Protein 9MN2 (pdb70)

Nearest PDB structures (foldseek):
  4ke2-assembly2_B  TM=4.842E-01  e=7.087E+00  Pseudopleuronectes americanus
  4ke2-assembly1_A  TM=3.462E-01  e=9.065E+00  Pseudopleuronectes americanus

Radius of gyration: 39.04 Å; Cα contacts (8 Å, |Δi|>4): 87; chains: 2; bounding box: 63×78×108 Å

Secondary structure (DSSP, 8-state):
-TTHHHHHHHHHHHHHHHHHHHHHHHHHHHHHHHHHHHHHHHHHHHHT--SHHHHHHHHHHHHHHHHHHHHTHHHHHHHHHHHHH--HHHHHHHHHHHHHHHHHHHHHHHHHHHHHHHHHHHHHT--SHHHHHHHHHHHHHHHHHHHHHHHT-/-HHHHHHHHHHHHHHHHHHHHHHHHHHHHHHHHHHHHHHHHHHHHHH--SHHHHHHHHHHHHHHHHHHHHHHHHHHHHHHHHHH--HHHHHHHHHHHHHHHHHHHHHHHHHHHHHHHHHHHHHT--SHHHHHHHHHHHHHHHHHHHHHHHH-

Organism: Streptococcus agalactiae (NCBI:txid1311)

Sequence (305 aa):
GSKAGLDQEIQEHVKKETSSEENTQKVDEHYANSLQNLAQKSLEELDKATTNEQATQVKNQFLENAQKLKEIQPLIKETNVKLYKASESLEQVEKELKHNSEANLEDLVAKSKEIVREYEGKLNQSKNLPELKQLEEEAHSKLKQVVEDFRKKSKAGLDQEIQEHVKKETSSEENTQKVDEHYANSLQNLAQKSLEELDKATTNEQATQVKNQFLENAQKLKEIQPLIKETNVKLYKASESLEQVEKELKHNSEANLEDLVAKSKEIVREYEGKLNQSKNLPELKQLEEEAHSKLKQVVEDFRKK

Solvent-accessible surface area: 25108 Å² total

Structure (mmCIF, N/CA/C/O backbone):
data_9MN2
#
_entry.id   9MN2
#
_cell.length_a   61.734
_cell.length_b   79.033
_cell.length_c   81.185
_cell.angle_alpha   90.00
_cell.angle_beta   90.00
_cell.angle_gamma   90.00
#
_symmetry.space_group_name_H-M   'P 21 21 2'
#
loop_
_entity.id
_entity.type
_entity.pdbx_description
1 polymer 'IgA FC receptor'
2 water water
#
loop_
_atom_site.group_PDB
_atom_site.id
_atom_site.type_symbol
_atom_site.label_atom_id
_atom_site.label_alt_id
_atom_site.label_comp_id
_atom_site.label_asym_id
_atom_site.label_entity_id
_atom_site.label_seq_id
_atom_site.pdbx_PDB_ins_code
_atom_site.Cartn_x
_atom_site.Cartn_y
_atom_site.Cartn_z
_atom_site.occupancy
_atom_site.B_iso_or_equiv
_atom_site.auth_seq_id
_atom_site.auth_comp_id
_atom_site.auth_asym_id
_atom_site.auth_atom_id
_atom_site.pdbx_PDB_model_num
ATOM 1 N N . GLY A 1 1 ? -12.899 19.116 29.985 1.00 86.18 256 GLY A N 1
ATOM 2 C CA . GLY A 1 1 ? -11.560 19.158 30.568 1.00 97.39 256 GLY A CA 1
ATOM 3 C C . GLY A 1 1 ? -10.644 18.071 30.034 1.00 98.43 256 GLY A C 1
ATOM 4 O O . GLY A 1 1 ? -9.479 18.324 29.746 1.00 100.11 256 GLY A O 1
ATOM 5 N N . SER A 1 2 ? -11.188 16.857 29.910 1.00 100.94 257 SER A N 1
ATOM 6 C CA . SER A 1 2 ? -10.391 15.745 29.405 1.00 107.58 257 SER A CA 1
ATOM 7 C C . SER A 1 2 ? -10.032 15.928 27.935 1.00 93.71 257 SER A C 1
ATOM 8 O O . SER A 1 2 ? -8.980 15.452 27.487 1.00 94.30 257 SER A O 1
ATOM 11 N N . LYS A 1 3 ? -10.878 16.617 27.173 1.00 85.97 258 LYS A N 1
ATOM 12 C CA . LYS A 1 3 ? -10.662 16.818 25.748 1.00 75.36 258 LYS A CA 1
ATOM 13 C C . LYS A 1 3 ? -10.091 18.190 25.422 1.00 79.89 258 LYS A C 1
ATOM 14 O O . LYS A 1 3 ? -9.879 18.494 24.243 1.00 49.10 258 LYS A O 1
ATOM 20 N N . ALA A 1 4 ? -9.830 19.021 26.436 1.00 56.75 259 ALA A N 1
ATOM 21 C CA . ALA A 1 4 ? -9.295 20.354 26.184 1.00 63.13 259 ALA A CA 1
ATOM 22 C C . ALA A 1 4 ? -7.906 20.284 25.563 1.00 60.32 259 ALA A C 1
ATOM 23 O O . ALA A 1 4 ? -7.603 21.024 24.620 1.00 56.20 259 ALA A O 1
ATOM 25 N N . GLY A 1 5 ? -7.051 19.394 26.073 1.00 50.31 260 GLY A N 1
ATOM 26 C CA . GLY A 1 5 ? -5.702 19.289 25.540 1.00 49.12 260 GLY A CA 1
ATOM 27 C C . GLY A 1 5 ? -5.674 18.844 24.091 1.00 50.94 260 GLY A C 1
ATOM 28 O O . GLY A 1 5 ? -4.880 19.348 23.293 1.00 48.78 260 GLY A O 1
ATOM 29 N N . LEU A 1 6 ? -6.549 17.906 23.725 1.00 50.71 261 LEU A N 1
ATOM 30 C CA . LEU A 1 6 ? -6.587 17.427 22.345 1.00 56.42 261 LEU A CA 1
ATOM 31 C C . LEU A 1 6 ? -7.104 18.505 21.400 1.00 46.74 261 LEU A C 1
ATOM 32 O O . LEU A 1 6 ? -6.573 18.683 20.293 1.00 42.07 261 LEU A O 1
ATOM 37 N N . ASP A 1 7 ? -8.151 19.220 21.816 1.00 43.99 262 ASP A N 1
ATOM 38 C CA . ASP A 1 7 ? -8.639 20.366 21.057 1.00 47.82 262 ASP A CA 1
ATOM 39 C C . ASP A 1 7 ? -7.523 21.379 20.841 1.00 50.57 262 ASP A C 1
ATOM 40 O O . ASP A 1 7 ? -7.321 21.878 19.725 1.00 48.14 262 ASP A O 1
ATOM 45 N N . GLN A 1 8 ? -6.776 21.681 21.908 1.00 43.24 263 GLN A N 1
ATOM 46 C CA . GLN A 1 8 ? -5.679 22.637 21.807 1.00 52.15 263 GLN A CA 1
ATOM 47 C C . GLN A 1 8 ? -4.595 22.138 20.862 1.00 42.33 263 GLN A C 1
ATOM 48 O O . GLN A 1 8 ? -4.022 22.922 20.105 1.00 58.59 263 GLN A O 1
ATOM 54 N N . GLU A 1 9 ? -4.307 20.837 20.883 1.00 44.68 264 GLU A N 1
ATOM 55 C CA . GLU A 1 9 ? -3.267 20.295 20.010 1.00 51.92 264 GLU A CA 1
ATOM 56 C C . GLU A 1 9 ? -3.672 20.385 18.541 1.00 40.53 264 GLU A C 1
ATOM 57 O O . GLU A 1 9 ? -2.855 20.750 17.684 1.00 54.90 264 GLU A O 1
ATOM 63 N N . ILE A 1 10 ? -4.932 20.065 18.232 1.00 38.93 265 ILE A N 1
ATOM 64 C CA . ILE A 1 10 ? -5.411 20.173 16.852 1.00 46.64 265 ILE A CA 1
ATOM 65 C C . ILE A 1 10 ? -5.363 21.627 16.386 1.00 47.16 265 ILE A C 1
ATOM 66 O O . ILE A 1 10 ? -4.839 21.948 15.300 1.00 50.90 265 ILE A O 1
ATOM 71 N N . GLN A 1 11 ? -5.912 22.532 17.207 1.00 39.00 266 GLN A N 1
ATOM 72 C CA . GLN A 1 11 ? -5.876 23.949 16.868 1.00 59.95 266 GLN A CA 1
ATOM 73 C C . GLN A 1 11 ? -4.447 24.450 16.725 1.00 52.27 266 GLN A C 1
ATOM 74 O O . GLN A 1 11 ? -4.178 25.321 15.895 1.00 51.21 266 GLN A O 1
ATOM 80 N N . GLU A 1 12 ? -3.515 23.894 17.502 1.00 48.17 267 GLU A N 1
ATOM 81 C CA . GLU A 1 12 ? -2.131 24.345 17.447 1.00 55.30 267 GLU A CA 1
ATOM 82 C C . GLU A 1 12 ? -1.448 23.874 16.173 1.00 47.29 267 GLU A C 1
ATOM 83 O O . GLU A 1 12 ? -0.623 24.595 15.608 1.00 57.38 267 GLU A O 1
ATOM 89 N N . HIS A 1 13 ? -1.770 22.666 15.709 1.00 54.40 268 HIS A N 1
ATOM 90 C CA . HIS A 1 13 ? -1.259 22.224 14.412 1.00 50.59 268 HIS A CA 1
ATOM 91 C C . HIS A 1 13 ? -1.728 23.164 13.303 1.00 50.23 268 HIS A C 1
ATOM 92 O O . HIS A 1 13 ? -0.934 23.609 12.452 1.00 44.75 268 HIS A O 1
ATOM 99 N N . VAL A 1 14 ? -3.022 23.503 13.319 1.00 46.86 269 VAL A N 1
ATOM 100 C CA . VAL A 1 14 ? -3.548 24.414 12.301 1.00 49.22 269 VAL A CA 1
ATOM 101 C C . VAL A 1 14 ? -2.896 25.791 12.414 1.00 58.99 269 VAL A C 1
ATOM 102 O O . VAL A 1 14 ? -2.547 26.417 11.402 1.00 48.98 269 VAL A O 1
ATOM 106 N N . LYS A 1 15 ? -2.720 26.284 13.644 1.00 49.52 270 LYS A N 1
ATOM 107 C CA . LYS A 1 15 ? -2.087 27.583 13.850 1.00 50.10 270 LYS A CA 1
ATOM 108 C C . LYS A 1 15 ? -0.641 27.576 13.375 1.00 49.02 270 LYS A C 1
ATOM 109 O O . LYS A 1 15 ? -0.159 28.569 12.822 1.00 53.30 270 LYS A O 1
ATOM 115 N N . LYS A 1 16 ? 0.068 26.468 13.593 1.00 45.06 271 LYS A N 1
ATOM 116 C CA . LYS A 1 16 ? 1.440 26.352 13.115 1.00 54.31 271 LYS A CA 1
ATOM 117 C C . LYS A 1 16 ? 1.496 26.488 11.600 1.00 58.76 271 LYS A C 1
ATOM 118 O O . LYS A 1 16 ? 2.323 27.235 11.062 1.00 58.50 271 LYS A O 1
ATOM 124 N N . GLU A 1 17 ? 0.599 25.795 10.891 1.00 51.48 272 GLU A N 1
ATOM 125 C CA . GLU A 1 17 ? 0.600 25.919 9.431 1.00 43.60 272 GLU A CA 1
ATOM 126 C C . GLU A 1 17 ? 0.253 27.339 8.987 1.00 51.78 272 GLU A C 1
ATOM 127 O O . GLU A 1 17 ? 0.894 27.894 8.083 1.00 58.24 272 GLU A O 1
ATOM 133 N N . THR A 1 18 ? -0.766 27.944 9.605 1.00 45.69 273 THR A N 1
ATOM 134 C CA . THR A 1 18 ? -1.173 29.284 9.183 1.00 55.30 273 THR A CA 1
ATOM 135 C C . THR A 1 18 ? -0.073 30.308 9.448 1.00 61.79 273 THR A C 1
ATOM 136 O O . THR A 1 18 ? 0.174 31.191 8.616 1.00 49.41 273 THR A O 1
ATOM 140 N N . SER A 1 19 ? 0.611 30.197 10.589 1.00 47.24 274 SER A N 1
ATOM 141 C CA . SER A 1 19 ? 1.720 31.097 10.882 1.00 54.61 274 SER A CA 1
ATOM 142 C C . SER A 1 19 ? 2.871 30.883 9.908 1.00 51.46 274 SER A C 1
ATOM 143 O O . SER A 1 19 ? 3.512 31.848 9.469 1.00 50.55 274 SER A O 1
ATOM 146 N N . SER A 1 20 ? 3.144 29.623 9.552 1.00 44.36 275 SER A N 1
ATOM 147 C CA . SER A 1 20 ? 4.179 29.342 8.563 1.00 57.27 275 SER A CA 1
ATOM 148 C C . SER A 1 20 ? 3.863 30.018 7.235 1.00 54.75 275 SER A C 1
ATOM 149 O O . SER A 1 20 ? 4.727 30.666 6.633 1.00 53.31 275 SER A O 1
ATOM 152 N N . GLU A 1 21 ? 2.617 29.898 6.769 1.00 48.75 276 GLU A N 1
ATOM 153 C CA . GLU A 1 21 ? 2.282 30.475 5.469 1.00 65.78 276 GLU A CA 1
ATOM 154 C C . GLU A 1 21 ? 2.238 32.000 5.520 1.00 57.12 276 GLU A C 1
ATOM 155 O O . GLU A 1 21 ? 2.577 32.660 4.530 1.00 52.20 276 GLU A O 1
ATOM 161 N N . GLU A 1 22 ? 1.869 32.582 6.665 1.00 50.04 277 GLU A N 1
ATOM 162 C CA . GLU A 1 22 ? 1.889 34.039 6.774 1.00 60.24 277 GLU A CA 1
ATOM 163 C C . GLU A 1 22 ? 3.319 34.572 6.772 1.00 61.12 277 GLU A C 1
ATOM 164 O O . GLU A 1 22 ? 3.610 35.591 6.125 1.00 59.02 277 GLU A O 1
ATOM 170 N N . ASN A 1 23 ? 4.227 33.899 7.484 1.00 42.16 278 ASN A N 1
ATOM 171 C CA . ASN A 1 23 ? 5.633 34.290 7.431 1.00 58.44 278 ASN A CA 1
ATOM 172 C C . ASN A 1 23 ? 6.197 34.107 6.028 1.00 46.40 278 ASN A C 1
ATOM 173 O O . ASN A 1 23 ? 7.027 34.905 5.572 1.00 46.58 278 ASN A O 1
ATOM 178 N N . THR A 1 24 ? 5.751 33.063 5.324 1.00 51.24 279 THR A N 1
ATOM 179 C CA . THR A 1 24 ? 6.158 32.875 3.936 1.00 46.03 279 THR A CA 1
ATOM 180 C C . THR A 1 24 ? 5.697 34.038 3.066 1.00 56.61 279 THR A C 1
ATOM 181 O O . THR A 1 24 ? 6.455 34.527 2.222 1.00 51.65 279 THR A O 1
ATOM 185 N N . GLN A 1 25 ? 4.457 34.496 3.260 1.00 50.87 280 GLN A N 1
ATOM 186 C CA . GLN A 1 25 ? 3.969 35.647 2.503 1.00 52.49 280 GLN A CA 1
ATOM 187 C C . GLN A 1 25 ? 4.792 36.897 2.797 1.00 63.05 280 GLN A C 1
ATOM 188 O O . GLN A 1 25 ? 5.132 37.656 1.880 1.00 49.61 280 GLN A O 1
ATOM 194 N N . LYS A 1 26 ? 5.111 37.134 4.073 1.00 45.86 281 LYS A N 1
ATOM 195 C CA . LYS A 1 26 ? 5.917 38.302 4.429 1.00 55.41 281 LYS A CA 1
ATOM 196 C C . LYS A 1 26 ? 7.292 38.246 3.770 1.00 40.08 281 LYS A C 1
ATOM 197 O O . LYS A 1 26 ? 7.770 39.241 3.201 1.00 43.99 281 LYS A O 1
ATOM 203 N N . VAL A 1 27 ? 7.942 37.082 3.837 1.00 42.02 282 VAL A N 1
ATOM 204 C CA . VAL A 1 27 ? 9.256 36.921 3.221 1.00 42.57 28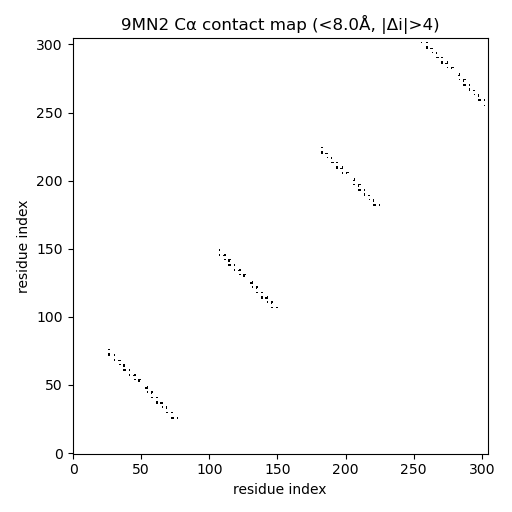2 VAL A CA 1
ATOM 205 C C . VAL A 1 27 ? 9.166 37.110 1.713 1.00 60.04 282 VAL A C 1
ATOM 206 O O . VAL A 1 27 ? 10.034 37.744 1.102 1.00 50.90 282 VAL A O 1
ATOM 210 N N . ASP A 1 28 ? 8.108 36.580 1.091 1.00 46.96 283 ASP A N 1
ATOM 211 C CA . ASP A 1 28 ? 7.946 36.715 -0.353 1.00 46.82 283 ASP A CA 1
ATOM 212 C C . ASP A 1 28 ? 7.764 38.171 -0.755 1.00 46.91 283 ASP A C 1
ATOM 213 O O . ASP A 1 28 ? 8.306 38.611 -1.774 1.00 52.66 283 ASP A O 1
ATOM 218 N N . GLU A 1 29 ? 7.005 38.936 0.032 1.00 36.65 284 GLU A N 1
ATOM 219 C CA . GLU A 1 29 ? 6.784 40.339 -0.306 1.00 48.09 284 GLU A CA 1
ATOM 220 C C . GLU A 1 29 ? 8.064 41.153 -0.152 1.00 45.99 284 GLU A C 1
ATOM 221 O O . GLU A 1 29 ? 8.392 41.979 -1.018 1.00 42.55 284 GLU A O 1
ATOM 227 N N . HIS A 1 30 ? 8.804 40.931 0.938 1.00 40.76 285 HIS A N 1
ATOM 228 C CA . HIS A 1 30 ? 10.081 41.620 1.098 1.00 35.83 285 HIS A CA 1
ATOM 229 C C . HIS A 1 30 ? 11.048 41.247 -0.019 1.00 40.69 285 HIS A C 1
ATOM 230 O O . HIS A 1 30 ? 11.759 42.110 -0.555 1.00 38.51 285 HIS A O 1
ATOM 237 N N . TYR A 1 31 ? 11.072 39.965 -0.397 1.00 37.05 286 TYR A N 1
ATOM 238 C CA . TYR A 1 31 ? 11.945 39.513 -1.472 1.00 46.32 286 TYR A CA 1
ATOM 239 C C . TYR A 1 31 ? 11.560 40.146 -2.801 1.00 40.23 286 TYR A C 1
ATOM 240 O O . TYR A 1 31 ? 12.432 40.550 -3.575 1.00 39.42 286 TYR A O 1
ATOM 249 N N . ALA A 1 32 ? 10.260 40.247 -3.083 1.00 44.65 287 ALA A N 1
ATOM 250 C CA . ALA A 1 32 ? 9.820 40.845 -4.339 1.00 44.11 287 ALA A CA 1
ATOM 251 C C . ALA A 1 32 ? 10.171 42.326 -4.394 1.00 44.26 287 ALA A C 1
ATOM 252 O O . ALA A 1 32 ? 10.584 42.833 -5.444 1.00 37.04 287 ALA A O 1
ATOM 254 N N . ASN A 1 33 ? 10.030 43.033 -3.269 1.00 42.12 288 ASN A N 1
ATOM 255 C CA . ASN A 1 33 ? 10.408 44.444 -3.239 1.00 46.93 288 ASN A CA 1
ATOM 256 C C . ASN A 1 33 ? 11.908 44.617 -3.462 1.00 39.92 288 ASN A C 1
ATOM 257 O O . ASN A 1 33 ? 12.340 45.474 -4.248 1.00 40.39 288 ASN A O 1
ATOM 262 N N . SER A 1 34 ? 12.721 43.805 -2.780 1.00 34.52 289 SER A N 1
ATOM 263 C CA . SER A 1 34 ? 14.167 43.894 -2.964 1.00 38.64 289 SER A CA 1
ATOM 264 C C . SER A 1 34 ? 14.567 43.535 -4.390 1.00 34.78 289 SER A C 1
ATOM 265 O O . SER A 1 34 ? 15.487 44.137 -4.954 1.00 32.31 289 SER A O 1
ATOM 268 N N . LEU A 1 35 ? 13.884 42.559 -4.991 1.00 35.12 290 LEU A N 1
ATOM 269 C CA . LEU A 1 35 ? 14.204 42.168 -6.358 1.00 46.60 290 LEU A CA 1
ATOM 270 C C . LEU A 1 35 ? 13.823 43.264 -7.341 1.00 40.25 290 LEU A C 1
ATOM 271 O O . LEU A 1 35 ? 14.545 43.509 -8.312 1.00 34.79 290 LEU A O 1
ATOM 276 N N . GLN A 1 36 ? 12.702 43.945 -7.098 1.00 35.56 291 GLN A N 1
ATOM 277 C CA . GLN A 1 36 ? 12.328 45.073 -7.944 1.00 45.67 291 GLN A CA 1
ATOM 278 C C . GLN A 1 36 ? 13.353 46.194 -7.841 1.00 35.12 291 GLN A C 1
ATOM 279 O O . GLN A 1 36 ? 13.721 46.804 -8.851 1.00 37.40 291 GLN A O 1
ATOM 285 N N . ASN A 1 37 ? 13.837 46.472 -6.625 1.00 41.37 292 ASN A N 1
ATOM 286 C CA . ASN A 1 37 ? 14.851 47.515 -6.465 1.00 39.60 292 ASN A CA 1
ATOM 287 C C . ASN A 1 37 ? 16.155 47.133 -7.160 1.00 41.29 292 ASN A C 1
ATOM 288 O O . ASN A 1 37 ? 16.770 47.963 -7.848 1.00 41.33 292 ASN A O 1
ATOM 293 N N . LEU A 1 38 ? 16.592 45.883 -6.983 1.00 33.38 293 LEU A N 1
ATOM 294 C CA . LEU A 1 38 ? 17.785 45.394 -7.666 1.00 45.71 293 LEU A CA 1
ATOM 295 C C . LEU A 1 38 ? 17.638 45.512 -9.177 1.00 53.84 293 LEU A C 1
ATOM 296 O O . LEU A 1 38 ? 18.567 45.946 -9.871 1.00 36.57 293 LEU A O 1
ATOM 301 N N . ALA A 1 39 ? 16.468 45.142 -9.702 1.00 32.60 294 ALA A N 1
ATOM 302 C CA . ALA A 1 39 ? 16.247 45.206 -11.140 1.00 37.71 294 ALA A CA 1
ATOM 303 C C . ALA A 1 39 ? 16.252 46.642 -11.640 1.00 43.70 294 ALA A C 1
ATOM 304 O O . ALA A 1 39 ? 16.794 46.922 -12.709 1.00 39.38 294 ALA A O 1
ATOM 306 N N . GLN A 1 40 ? 15.662 47.569 -10.884 1.00 35.83 295 GLN A N 1
ATOM 307 C CA . GLN A 1 40 ? 15.659 48.962 -11.320 1.00 37.13 295 GLN A CA 1
ATOM 308 C C . GLN A 1 40 ? 17.071 49.537 -11.330 1.00 38.17 295 GLN A C 1
ATOM 309 O O . GLN A 1 40 ? 17.447 50.259 -12.262 1.00 46.34 295 GLN A O 1
ATOM 315 N N . LYS A 1 41 ? 17.876 49.212 -10.316 1.00 43.39 296 LYS A N 1
ATOM 316 C CA . LYS A 1 41 ? 19.257 49.692 -10.304 1.00 39.77 296 LYS A CA 1
ATOM 317 C C . LYS A 1 41 ? 20.064 49.085 -11.447 1.00 37.69 296 LYS A C 1
ATOM 318 O O . LYS A 1 41 ? 20.864 49.780 -12.089 1.00 43.31 296 LYS A O 1
ATOM 324 N N . SER A 1 42 ? 19.854 47.797 -11.733 1.00 39.62 297 SER A N 1
ATOM 325 C CA . SER A 1 42 ? 20.554 47.170 -12.851 1.00 50.08 297 SER A CA 1
ATOM 326 C C . SER A 1 42 ? 20.097 47.748 -14.185 1.00 50.45 297 SER A C 1
ATOM 327 O O . SER A 1 42 ? 20.902 47.893 -15.108 1.00 41.09 297 SER A O 1
ATOM 330 N N . LEU A 1 43 ? 18.815 48.096 -14.303 1.00 36.53 298 LEU A N 1
ATOM 331 C CA . LEU A 1 43 ? 18.323 48.702 -15.536 1.00 51.75 298 LEU A CA 1
ATOM 332 C C . LEU A 1 43 ? 18.898 50.099 -15.724 1.00 45.83 298 LEU A C 1
ATOM 333 O O . LEU A 1 43 ? 19.178 50.513 -16.855 1.00 46.04 298 LEU A O 1
ATOM 338 N N . GLU A 1 44 ? 19.087 50.840 -14.629 1.00 36.98 299 GLU A N 1
ATOM 339 C CA . GLU A 1 44 ? 19.743 52.139 -14.736 1.00 46.33 299 GLU A CA 1
ATOM 340 C C . GLU A 1 44 ? 21.197 51.980 -15.165 1.00 56.43 299 GLU A C 1
ATOM 341 O O . GLU A 1 44 ? 21.686 52.721 -16.026 1.00 56.00 299 GLU A O 1
ATOM 347 N N . GLU A 1 45 ? 21.907 51.018 -14.565 1.00 42.16 300 GLU A N 1
ATOM 348 C CA . GLU A 1 45 ? 23.279 50.742 -14.988 1.00 43.90 300 GLU A CA 1
ATOM 349 C C . GLU A 1 45 ? 23.332 50.343 -16.459 1.00 46.43 300 GLU A C 1
ATOM 350 O O . GLU A 1 45 ? 24.253 50.732 -17.187 1.00 58.50 300 GLU A O 1
ATOM 356 N N . LEU A 1 46 ? 22.344 49.569 -16.910 1.00 54.37 301 LEU A N 1
ATOM 357 C CA . LEU A 1 46 ? 22.299 49.116 -18.295 1.00 54.20 301 LEU A CA 1
ATOM 358 C C . LEU A 1 46 ? 22.056 50.276 -19.250 1.00 54.91 301 LEU A C 1
ATOM 359 O O . LEU A 1 46 ? 22.663 50.343 -20.326 1.00 50.03 301 LEU A O 1
ATOM 364 N N . ASP A 1 47 ? 21.160 51.191 -18.874 1.00 55.06 302 ASP A N 1
ATOM 365 C CA . ASP A 1 47 ? 20.879 52.354 -19.707 1.00 59.58 302 ASP A CA 1
ATOM 366 C C . ASP A 1 47 ? 22.112 53.232 -19.878 1.00 70.73 302 ASP A C 1
ATOM 367 O O . ASP A 1 47 ? 22.234 53.944 -20.882 1.00 63.88 302 ASP A O 1
ATOM 372 N N . LYS A 1 48 ? 23.042 53.184 -18.925 1.00 55.30 303 LYS A N 1
ATOM 373 C CA . LYS A 1 48 ? 24.245 54.003 -18.961 1.00 57.92 303 LYS A CA 1
ATOM 374 C C . LYS A 1 48 ? 25.462 53.264 -19.505 1.00 59.67 303 LYS A C 1
ATOM 375 O O . LYS A 1 48 ? 26.553 53.842 -19.538 1.00 60.43 303 LYS A O 1
ATOM 381 N N . ALA A 1 49 ? 25.309 52.012 -19.927 1.00 60.05 304 ALA A N 1
ATOM 382 C CA . ALA A 1 49 ? 26.431 51.276 -20.492 1.00 65.06 304 ALA A CA 1
ATOM 383 C C . ALA A 1 49 ? 26.782 51.820 -21.872 1.00 70.31 304 ALA A C 1
ATOM 384 O O . ALA A 1 49 ? 25.905 52.222 -22.642 1.00 57.77 304 ALA A O 1
ATOM 386 N N . THR A 1 50 ? 28.078 51.835 -22.182 1.00 82.45 305 THR A N 1
ATOM 387 C CA . THR A 1 50 ? 28.567 52.342 -23.457 1.00 78.24 305 THR A CA 1
ATOM 388 C C . THR A 1 50 ? 29.010 51.236 -24.405 1.00 61.38 305 THR A C 1
ATOM 389 O O . THR A 1 50 ? 29.373 51.528 -25.549 1.00 71.69 305 THR A O 1
ATOM 393 N N . THR A 1 51 ? 28.986 49.982 -23.964 1.00 78.37 306 THR A N 1
ATOM 394 C CA . THR A 1 51 ? 29.468 48.864 -24.760 1.00 63.24 306 THR A CA 1
ATOM 395 C C . THR A 1 51 ? 28.506 47.695 -24.609 1.00 71.20 306 THR A C 1
ATOM 396 O O . THR A 1 51 ? 27.904 47.503 -23.550 1.00 71.72 306 THR A O 1
ATOM 400 N N . ASN A 1 52 ? 28.353 46.926 -25.691 1.00 72.10 307 ASN A N 1
ATOM 401 C CA . ASN A 1 52 ? 27.536 45.718 -25.627 1.00 72.48 307 ASN A CA 1
ATOM 402 C C . ASN A 1 52 ? 28.071 44.752 -24.578 1.00 70.76 307 ASN A C 1
ATOM 403 O O . ASN A 1 52 ? 27.295 44.079 -23.889 1.00 61.71 307 ASN A O 1
ATOM 408 N N . GLU A 1 53 ? 29.396 44.676 -24.436 1.00 54.59 308 GLU A N 1
ATOM 409 C CA . GLU A 1 53 ? 29.982 43.814 -23.416 1.00 70.49 308 GLU A CA 1
ATOM 410 C C . GLU A 1 53 ? 29.683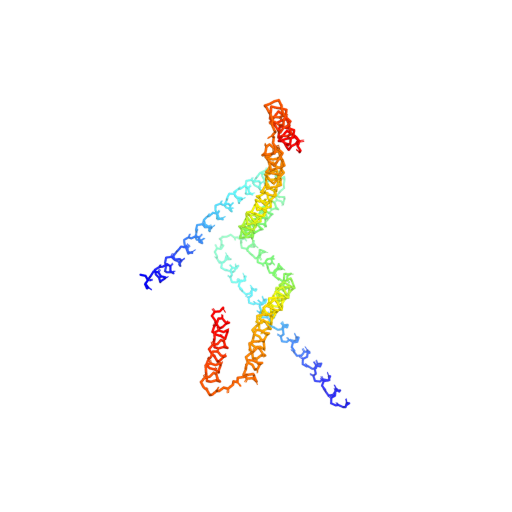 44.339 -22.018 1.00 61.15 308 GLU A C 1
ATOM 411 O O . GLU A 1 53 ? 29.331 43.565 -21.121 1.00 64.72 308 GLU A O 1
ATOM 417 N N . GLN A 1 54 ? 29.811 45.652 -21.815 1.00 60.39 309 GLN A N 1
ATOM 418 C CA . GLN A 1 54 ? 29.453 46.252 -20.533 1.00 60.41 309 GLN A CA 1
ATOM 419 C C . GLN A 1 54 ? 27.982 46.014 -20.208 1.00 65.00 309 GLN A C 1
ATOM 420 O O . GLN A 1 54 ? 27.625 45.737 -19.056 1.00 56.42 309 GLN A O 1
ATOM 426 N N . ALA A 1 55 ? 27.118 46.078 -21.221 1.00 51.24 310 ALA A N 1
ATOM 427 C CA . ALA A 1 55 ? 25.689 45.881 -21.005 1.00 63.07 310 ALA A CA 1
ATOM 428 C C . ALA A 1 55 ? 25.378 44.432 -20.636 1.00 51.91 310 ALA A C 1
ATOM 429 O O . ALA A 1 55 ? 24.628 44.158 -19.685 1.00 50.28 310 ALA A O 1
ATOM 431 N N . THR A 1 56 ? 25.939 43.488 -21.393 1.00 42.20 311 THR A N 1
ATOM 432 C CA . THR A 1 56 ? 25.787 42.076 -21.064 1.00 50.30 311 THR A CA 1
ATOM 433 C C . THR A 1 56 ? 26.332 41.767 -19.676 1.00 49.42 311 THR A C 1
ATOM 434 O O . THR A 1 56 ? 25.770 40.931 -18.958 1.00 43.54 311 THR A O 1
ATOM 438 N N . GLN A 1 57 ? 27.409 42.445 -19.270 1.00 54.42 312 GLN A N 1
ATOM 439 C CA . GLN A 1 57 ? 27.948 42.227 -17.932 1.00 58.32 312 GLN A CA 1
ATOM 440 C C . GLN A 1 57 ? 27.009 42.769 -16.864 1.00 62.05 312 GLN A C 1
ATOM 441 O O . GLN A 1 57 ? 26.856 42.159 -15.801 1.00 47.32 312 GLN A O 1
ATOM 447 N N . VAL A 1 58 ? 26.378 43.916 -17.124 1.00 44.68 313 VAL A N 1
ATOM 448 C CA . VAL A 1 58 ? 25.358 44.421 -16.208 1.00 55.91 313 VAL A CA 1
ATOM 449 C C . VAL A 1 58 ? 24.248 43.391 -16.034 1.00 45.59 313 VAL A C 1
ATOM 450 O O . VAL A 1 58 ? 23.793 43.125 -14.913 1.00 40.96 313 VAL A O 1
ATOM 454 N N . LYS A 1 59 ? 23.817 42.773 -17.135 1.00 39.57 314 LYS A N 1
ATOM 455 C CA . LYS A 1 59 ? 22.752 41.773 -17.050 1.00 39.14 314 LYS A CA 1
ATOM 456 C C . LYS A 1 59 ? 23.195 40.549 -16.245 1.00 41.60 314 LYS A C 1
ATOM 457 O O . LYS A 1 59 ? 22.468 40.066 -15.362 1.00 46.16 314 LYS A O 1
ATOM 463 N N . ASN A 1 60 ? 24.386 40.024 -16.552 1.00 43.22 315 ASN A N 1
ATOM 464 C CA . ASN A 1 60 ? 24.889 38.849 -15.841 1.00 41.12 315 ASN A CA 1
ATOM 465 C C . ASN A 1 60 ? 25.047 39.132 -14.351 1.00 40.53 315 ASN A C 1
ATOM 466 O O . ASN A 1 60 ? 24.725 38.283 -13.507 1.00 44.02 315 ASN A O 1
ATOM 471 N N . GLN A 1 61 ? 25.540 40.324 -14.010 1.00 41.92 316 GLN A N 1
ATOM 472 C CA . GLN A 1 61 ? 25.703 40.682 -12.609 1.00 44.04 316 GLN A CA 1
ATOM 473 C C . GLN A 1 61 ? 24.354 40.837 -11.923 1.00 49.07 316 GLN A C 1
ATOM 474 O O . GLN A 1 61 ? 24.219 40.514 -10.737 1.00 43.41 316 GLN A O 1
ATOM 480 N N . PHE A 1 62 ? 23.338 41.314 -12.650 1.00 40.97 317 PHE A N 1
ATOM 481 C CA . PHE A 1 62 ? 21.996 41.337 -12.080 1.00 39.68 317 PHE A CA 1
ATOM 482 C C . PHE A 1 62 ? 21.524 39.933 -11.744 1.00 43.86 317 PHE A C 1
ATOM 483 O O . PHE A 1 62 ? 20.930 39.706 -10.687 1.00 39.60 317 PHE A O 1
ATOM 491 N N . LEU A 1 63 ? 21.737 38.984 -12.657 1.00 34.66 318 LEU A N 1
ATOM 492 C CA . LEU A 1 63 ? 21.282 37.618 -12.398 1.00 37.24 318 LEU A CA 1
ATOM 493 C C . LEU A 1 63 ? 22.011 37.014 -11.198 1.00 42.02 318 LEU A C 1
ATOM 494 O O . LEU A 1 63 ? 21.392 36.359 -10.342 1.00 36.89 318 LEU A O 1
ATOM 499 N N . GLU A 1 64 ? 23.323 37.246 -11.109 1.00 34.57 319 GLU A N 1
ATOM 500 C CA . GLU A 1 64 ? 24.089 36.762 -9.961 1.00 40.31 319 GLU A CA 1
ATOM 501 C C . GLU A 1 64 ? 23.574 37.370 -8.658 1.00 35.51 319 GLU A C 1
ATOM 502 O O . GLU A 1 64 ? 23.365 36.661 -7.663 1.00 43.01 319 GLU A O 1
ATOM 508 N N . ASN A 1 65 ? 23.366 38.691 -8.647 1.00 39.38 320 ASN A N 1
ATOM 509 C CA . ASN A 1 65 ? 22.885 39.356 -7.441 1.00 36.80 320 ASN A CA 1
ATOM 510 C C . ASN A 1 65 ? 21.467 38.932 -7.088 1.00 39.00 320 ASN A C 1
ATOM 511 O O . ASN A 1 65 ? 21.115 38.889 -5.908 1.00 39.88 320 ASN A O 1
ATOM 516 N N . ALA A 1 66 ? 20.645 38.605 -8.085 1.00 34.56 321 ALA A N 1
ATOM 517 C CA . ALA A 1 66 ? 19.300 38.119 -7.802 1.00 51.72 321 ALA A CA 1
ATOM 518 C C . ALA A 1 66 ? 19.347 36.756 -7.128 1.00 43.04 321 ALA A C 1
ATOM 519 O O . ALA A 1 66 ? 18.582 36.493 -6.191 1.00 37.30 321 ALA A O 1
ATOM 521 N N . GLN A 1 67 ? 20.241 35.875 -7.587 1.00 36.78 322 GLN A N 1
ATOM 522 C CA . GLN A 1 67 ? 20.420 34.598 -6.899 1.00 33.35 322 GLN A CA 1
ATOM 523 C C . GLN A 1 67 ? 20.895 34.813 -5.463 1.00 39.34 322 GLN A C 1
ATOM 524 O O . GLN A 1 67 ? 20.374 34.194 -4.521 1.00 37.57 322 GLN A O 1
ATOM 530 N N . LYS A 1 68 ? 21.886 35.694 -5.277 1.00 32.20 323 LYS A N 1
ATOM 531 C CA . LYS A 1 68 ? 22.367 35.994 -3.929 1.00 35.96 323 LYS A CA 1
ATOM 532 C C . LYS A 1 68 ? 21.246 36.532 -3.047 1.00 42.51 323 LYS A C 1
ATOM 533 O O . LYS A 1 68 ? 21.151 36.185 -1.865 1.00 35.01 323 LYS A O 1
ATOM 539 N N . LEU A 1 69 ? 20.389 37.385 -3.608 1.00 40.63 324 LEU A N 1
ATOM 540 C CA . LEU A 1 69 ? 19.287 37.965 -2.850 1.00 33.92 324 LEU A CA 1
ATOM 541 C C . LEU A 1 69 ? 18.282 36.898 -2.446 1.00 32.46 324 LEU A C 1
ATOM 542 O O . LEU A 1 69 ? 17.799 36.882 -1.308 1.00 34.15 324 LEU A O 1
ATOM 547 N N . LYS A 1 70 ? 17.949 35.996 -3.372 1.00 33.52 325 LYS A N 1
ATOM 548 C CA . LYS A 1 70 ? 17.005 34.932 -3.044 1.00 40.90 325 LYS A CA 1
ATOM 549 C C . LYS A 1 70 ? 17.563 34.017 -1.962 1.00 40.75 325 LYS A C 1
ATOM 550 O O . LYS A 1 70 ? 16.813 33.508 -1.121 1.00 37.46 325 LYS A O 1
ATOM 556 N N . GLU A 1 71 ? 18.883 33.814 -1.950 1.00 32.71 326 GLU A N 1
ATOM 557 C CA . GLU A 1 71 ? 19.455 32.837 -1.027 1.00 39.11 326 GLU A CA 1
ATOM 558 C C . GLU A 1 71 ? 19.357 33.271 0.435 1.00 45.21 326 GLU A C 1
ATOM 559 O O . GLU A 1 71 ? 19.345 32.416 1.326 1.00 41.06 326 GLU A O 1
ATOM 565 N N . ILE A 1 72 ? 19.280 34.578 0.715 1.00 37.43 327 ILE A N 1
ATOM 566 C CA . ILE A 1 72 ? 19.375 35.060 2.096 1.00 35.78 327 ILE A CA 1
ATOM 567 C C . ILE A 1 72 ? 18.025 35.330 2.752 1.00 33.90 327 ILE A C 1
ATOM 568 O O . ILE A 1 72 ? 17.998 35.686 3.942 1.00 36.54 327 ILE A O 1
ATOM 573 N N . GLN A 1 73 ? 16.911 35.179 2.032 1.00 29.37 328 GLN A N 1
ATOM 574 C CA . GLN A 1 73 ? 15.610 35.538 2.595 1.00 41.29 328 GLN A CA 1
ATOM 575 C C . GLN A 1 73 ? 15.266 34.763 3.868 1.00 33.25 328 GLN A C 1
ATOM 576 O O . GLN A 1 73 ? 14.900 35.401 4.874 1.00 40.69 328 GLN A O 1
ATOM 582 N N . PRO A 1 74 ? 15.356 33.427 3.907 1.00 44.34 329 PRO A N 1
ATOM 583 C CA . PRO A 1 74 ? 15.060 32.737 5.176 1.00 39.29 329 PRO A CA 1
ATOM 584 C C . PRO A 1 74 ? 16.004 33.148 6.288 1.00 40.77 329 PRO A C 1
ATOM 585 O O . PRO A 1 74 ? 15.599 33.237 7.457 1.00 45.02 329 PRO A O 1
ATOM 589 N N . LEU A 1 75 ? 17.261 33.427 5.940 1.00 31.07 330 LEU A N 1
ATOM 590 C CA . LEU A 1 75 ? 18.203 33.917 6.936 1.00 39.29 330 LEU A CA 1
ATOM 591 C C . LEU A 1 75 ? 17.821 35.311 7.414 1.00 46.55 330 LEU A C 1
ATOM 592 O O . LEU A 1 75 ? 18.026 35.644 8.585 1.00 40.98 330 LEU A O 1
ATOM 597 N N . ILE A 1 76 ? 17.252 36.134 6.531 1.00 42.96 331 ILE A N 1
ATOM 598 C CA . ILE A 1 76 ? 16.749 37.439 6.958 1.00 46.48 331 ILE A CA 1
ATOM 599 C C . ILE A 1 76 ? 15.675 37.262 8.021 1.00 42.61 331 ILE A C 1
ATOM 600 O O . ILE A 1 76 ? 15.687 37.928 9.067 1.00 33.61 331 ILE A O 1
ATOM 605 N N . LYS A 1 77 ? 14.721 36.364 7.762 1.00 46.45 332 LYS A N 1
ATOM 606 C CA . LYS A 1 77 ? 13.652 36.142 8.733 1.00 42.42 332 LYS A CA 1
ATOM 607 C C . LYS A 1 77 ? 14.206 35.613 10.055 1.00 44.58 332 LYS A C 1
ATOM 608 O O . LYS A 1 77 ? 13.804 36.068 11.136 1.00 45.50 332 LYS A O 1
ATOM 614 N N . GLU A 1 78 ? 15.142 34.663 9.988 1.00 43.65 333 GLU A N 1
ATOM 615 C CA . GLU A 1 78 ? 15.732 34.114 11.207 1.00 50.06 333 GLU A CA 1
ATOM 616 C C . GLU A 1 78 ? 16.503 35.181 11.980 1.00 48.09 333 GLU A C 1
ATOM 617 O O . GLU A 1 78 ? 16.469 35.212 13.217 1.00 43.52 333 GLU A O 1
ATOM 623 N N . THR A 1 79 ? 17.190 36.074 11.265 1.00 35.51 334 THR A N 1
ATOM 624 C CA . THR A 1 79 ? 17.941 37.143 11.910 1.00 32.49 334 THR A CA 1
ATOM 625 C C . THR A 1 79 ? 17.007 38.116 12.616 1.00 35.72 334 THR A C 1
ATOM 626 O O . THR A 1 79 ? 17.287 38.548 13.740 1.00 38.16 334 THR A O 1
ATOM 630 N N . ASN A 1 80 ? 15.892 38.467 11.974 1.00 31.96 335 ASN A N 1
ATOM 631 C CA . ASN A 1 80 ? 14.907 39.325 12.629 1.00 33.11 335 ASN A CA 1
ATOM 632 C C . ASN A 1 80 ? 14.345 38.659 13.879 1.00 46.48 335 ASN A C 1
ATOM 633 O O . ASN A 1 80 ? 14.163 39.313 14.917 1.00 40.08 335 ASN A O 1
ATOM 638 N N . VAL A 1 81 ? 14.066 37.356 13.796 1.00 43.02 336 VAL A N 1
ATOM 639 C CA . VAL A 1 81 ? 13.552 36.624 14.952 1.00 50.77 336 VAL A CA 1
ATOM 640 C C . VAL A 1 81 ? 14.544 36.687 16.109 1.00 45.48 336 VAL A C 1
ATOM 641 O O . VAL A 1 81 ? 14.178 36.991 17.255 1.00 48.41 336 VAL A O 1
ATOM 645 N N . LYS A 1 82 ? 15.819 36.406 15.823 1.00 41.24 337 LYS A N 1
ATOM 646 C CA . LYS A 1 82 ? 16.832 36.418 16.874 1.00 48.83 337 LYS A CA 1
ATOM 647 C C . LYS A 1 82 ? 17.013 37.814 17.456 1.00 45.18 337 LYS A C 1
ATOM 648 O O . LYS A 1 82 ? 17.210 37.969 18.668 1.00 46.94 337 LYS A O 1
ATOM 654 N N . LEU A 1 83 ? 16.936 38.845 16.611 1.00 37.14 338 LEU A N 1
ATOM 655 C CA . LEU A 1 83 ? 17.071 40.216 17.095 1.00 42.67 338 LEU A CA 1
ATOM 656 C C . LEU A 1 83 ? 15.944 40.569 18.057 1.00 43.46 338 LEU A C 1
ATOM 657 O O . LEU A 1 83 ? 16.179 41.140 19.132 1.00 42.37 338 LEU A O 1
ATOM 662 N N . TYR A 1 84 ? 14.706 40.224 17.690 1.00 44.63 339 TYR A N 1
ATOM 663 C CA . TYR A 1 84 ? 13.579 40.523 18.568 1.00 50.77 339 TYR A CA 1
ATOM 664 C C . TYR A 1 84 ? 13.683 39.755 19.880 1.00 52.04 339 TYR A C 1
ATOM 665 O O . TYR A 1 84 ? 13.388 40.301 20.953 1.00 45.52 339 TYR A O 1
ATOM 674 N N . LYS A 1 85 ? 14.095 38.484 19.818 1.00 56.04 340 LYS A N 1
ATOM 675 C CA . LYS A 1 85 ? 14.242 37.704 21.044 1.00 50.08 340 LYS A CA 1
ATOM 676 C C . LYS A 1 85 ? 15.304 38.305 21.955 1.00 55.52 340 LYS A C 1
ATOM 677 O O . LYS A 1 85 ? 15.109 38.400 23.175 1.00 46.40 340 LYS A O 1
ATOM 683 N N . ALA A 1 86 ? 16.437 38.717 21.380 1.00 46.01 341 ALA A N 1
ATOM 684 C CA . ALA A 1 86 ? 17.495 39.328 22.177 1.00 48.81 341 ALA A CA 1
ATOM 685 C C . ALA A 1 86 ? 17.007 40.612 22.834 1.00 65.20 341 ALA A C 1
ATOM 686 O O . ALA A 1 86 ? 17.266 40.854 24.021 1.00 54.75 341 ALA A O 1
ATOM 696 N N . SER A 1 88 ? 13.883 41.456 23.619 1.00 47.66 343 SER A N 1
ATOM 697 C CA . SER A 1 88 ? 12.899 41.171 24.659 1.00 63.37 343 SER A CA 1
ATOM 698 C C . SER A 1 88 ? 13.562 40.618 25.914 1.00 67.95 343 SER A C 1
ATOM 699 O O . SER A 1 88 ? 13.200 40.995 27.036 1.00 53.82 343 SER A O 1
ATOM 702 N N . GLU A 1 89 ? 14.547 39.731 25.748 1.00 56.84 344 GLU A N 1
ATOM 703 C CA . GLU A 1 89 ? 15.204 39.152 26.915 1.00 62.52 344 GLU A CA 1
ATOM 704 C C . GLU A 1 89 ? 16.045 40.190 27.650 1.00 73.62 344 GLU A C 1
ATOM 705 O O . GLU A 1 89 ? 16.062 40.217 28.889 1.00 58.24 344 GLU A O 1
ATOM 711 N N . SER A 1 90 ? 16.741 41.061 26.911 1.00 49.59 345 SER A N 1
ATOM 712 C CA . SER A 1 90 ? 17.479 42.142 27.557 1.00 62.03 345 SER A CA 1
ATOM 713 C C . SER A 1 90 ? 16.538 43.071 28.311 1.00 65.46 345 SER A C 1
ATOM 714 O O . SER A 1 90 ? 16.845 43.509 29.429 1.00 70.52 345 SER A O 1
ATOM 717 N N . LEU A 1 91 ? 15.381 43.377 27.717 1.00 52.91 346 LEU A N 1
ATOM 718 C CA . LEU A 1 91 ? 14.407 44.229 28.389 1.00 55.11 346 LEU A CA 1
ATOM 719 C C . LEU A 1 91 ? 13.908 43.587 29.676 1.00 64.23 346 LEU A C 1
ATOM 720 O O . LEU A 1 91 ? 13.802 44.260 30.704 1.00 64.31 346 LEU A O 1
ATOM 725 N N . GLU A 1 92 ? 13.603 42.286 29.644 1.00 61.31 347 GLU A N 1
ATOM 726 C CA . GLU A 1 92 ? 13.133 41.611 30.853 1.00 74.03 347 GLU A CA 1
ATOM 727 C C . GLU A 1 92 ? 14.205 41.596 31.938 1.00 71.34 347 GLU A C 1
ATOM 728 O O . GLU A 1 92 ? 13.909 41.820 33.121 1.00 68.58 347 GLU A O 1
ATOM 734 N N . GLN A 1 93 ? 15.455 41.321 31.555 1.00 61.47 348 GLN A N 1
ATOM 735 C CA . GLN A 1 93 ? 16.552 41.337 32.518 1.00 73.64 348 GLN A CA 1
ATOM 736 C C . GLN A 1 93 ? 16.683 42.706 33.177 1.00 73.63 348 GLN A C 1
ATOM 737 O O . GLN A 1 93 ? 16.769 42.818 34.410 1.00 75.18 348 GLN A O 1
ATOM 743 N N . VAL A 1 94 ? 16.685 43.765 32.366 1.00 69.80 349 VAL A N 1
ATOM 744 C CA . VAL A 1 94 ? 16.838 45.113 32.903 1.00 66.47 349 VAL A CA 1
ATOM 745 C C . VAL A 1 94 ? 15.638 45.489 33.766 1.00 68.55 349 VAL A C 1
ATOM 746 O O . VAL A 1 94 ? 15.783 46.156 34.799 1.00 59.92 349 VAL A O 1
ATOM 750 N N . GLU A 1 95 ? 14.440 45.048 33.373 1.00 57.70 350 GLU A N 1
ATOM 751 C CA . GLU A 1 95 ? 13.243 45.342 34.151 1.00 74.53 350 GLU A CA 1
ATOM 752 C C . GLU A 1 95 ? 13.323 44.717 35.536 1.00 87.12 350 GLU A C 1
ATOM 753 O O . GLU A 1 95 ? 13.044 45.380 36.543 1.00 70.78 350 GLU A O 1
ATOM 759 N N . LYS A 1 96 ? 13.701 43.437 35.608 1.00 63.70 351 LYS A N 1
ATOM 760 C CA . LYS A 1 96 ? 13.782 42.793 36.916 1.00 70.92 351 LYS A CA 1
ATOM 761 C C . LYS A 1 96 ? 14.892 43.408 37.764 1.00 72.27 351 LYS A C 1
ATOM 762 O O . LYS A 1 96 ? 14.728 43.572 38.982 1.00 66.91 351 LYS A O 1
ATOM 768 N N . GLU A 1 97 ? 16.008 43.801 37.135 1.00 54.12 352 GLU A N 1
ATOM 769 C CA . GLU A 1 97 ? 17.074 44.467 37.882 1.00 62.27 352 GLU A CA 1
ATOM 770 C C . GLU A 1 97 ? 16.591 45.789 38.473 1.00 80.52 352 GLU A C 1
ATOM 771 O O . GLU A 1 97 ? 16.852 46.096 39.645 1.00 59.96 352 GLU A O 1
ATOM 777 N N . LEU A 1 98 ? 15.882 46.588 37.669 1.00 60.92 353 LEU A N 1
ATOM 778 C CA . LEU A 1 98 ? 15.391 47.878 38.146 1.00 75.08 353 LEU A CA 1
ATOM 779 C C . LEU A 1 98 ? 14.364 47.701 39.257 1.00 70.33 353 LEU A C 1
ATOM 780 O O . LEU A 1 98 ? 14.383 48.438 40.251 1.00 60.20 353 LEU A O 1
ATOM 785 N N . LYS A 1 99 ? 13.452 46.738 39.100 1.00 65.58 354 LYS A N 1
ATOM 786 C CA . LYS A 1 99 ? 12.474 46.465 40.148 1.00 67.96 354 LYS A CA 1
ATOM 787 C C . LYS A 1 99 ? 13.170 46.114 41.455 1.00 77.05 354 LYS A C 1
ATOM 788 O O . LYS A 1 99 ? 12.851 46.671 42.514 1.00 63.97 354 LYS A O 1
ATOM 794 N N . HIS A 1 100 ? 14.143 45.199 41.394 1.00 74.53 355 HIS A N 1
ATOM 795 C CA . HIS A 1 100 ? 14.856 44.794 42.602 1.00 69.46 355 HIS A CA 1
ATOM 796 C C . HIS A 1 100 ? 15.564 45.978 43.252 1.00 70.16 355 HIS A C 1
ATOM 797 O O . HIS A 1 100 ? 15.477 46.174 44.471 1.00 57.04 355 HIS A O 1
ATOM 804 N N . ASN A 1 101 ? 16.266 46.786 42.452 1.00 56.58 356 ASN A N 1
ATOM 805 C CA . ASN A 1 101 ? 17.039 47.889 43.019 1.00 89.42 356 ASN A CA 1
ATOM 806 C C . ASN A 1 101 ? 16.132 48.941 43.651 1.00 89.49 356 ASN A C 1
ATOM 807 O O . ASN A 1 101 ? 16.411 49.435 44.754 1.00 71.18 356 ASN A O 1
ATOM 812 N N . SER A 1 102 ? 15.045 49.306 42.966 1.00 71.56 357 SER A N 1
ATOM 813 C CA . SER A 1 102 ? 14.139 50.308 43.516 1.00 84.88 357 SER A CA 1
ATOM 814 C C . SER A 1 102 ? 13.468 49.801 44.785 1.00 74.18 357 SER A C 1
ATOM 815 O O . SER A 1 102 ? 13.307 50.554 45.755 1.00 61.16 357 SER A O 1
ATOM 818 N N . GLU A 1 103 ? 13.079 48.521 44.805 1.00 63.30 358 GLU A N 1
ATOM 819 C CA . GLU A 1 103 ? 12.490 47.959 46.014 1.00 73.27 358 GLU A CA 1
ATOM 820 C C . GLU A 1 103 ? 13.489 47.962 47.163 1.00 68.12 358 GLU A C 1
ATOM 821 O O . GLU A 1 103 ? 13.121 48.235 48.309 1.00 60.19 358 GLU A O 1
ATOM 827 N N . ALA A 1 104 ? 14.762 47.683 46.874 1.00 62.54 359 ALA A N 1
ATOM 828 C CA . ALA A 1 104 ? 15.778 47.699 47.923 1.00 68.01 359 ALA A CA 1
ATOM 829 C C . ALA A 1 104 ? 15.962 49.102 48.491 1.00 71.34 359 ALA A C 1
ATOM 830 O O . ALA A 1 104 ? 16.049 49.284 49.713 1.00 62.72 359 ALA A O 1
ATOM 832 N N . ASN A 1 105 ? 16.026 50.109 47.614 1.00 57.47 360 ASN A N 1
ATOM 833 C CA . ASN A 1 105 ? 16.175 51.486 48.082 1.00 66.08 360 ASN A CA 1
ATOM 834 C C . ASN A 1 105 ? 14.981 51.910 48.930 1.00 73.52 360 ASN A C 1
ATOM 835 O O . ASN A 1 105 ? 15.141 52.532 49.992 1.00 75.03 360 ASN A O 1
ATOM 840 N N . LEU A 1 106 ? 13.770 51.577 48.475 1.00 59.49 361 LEU A N 1
ATOM 841 C CA . LEU A 1 106 ? 12.576 51.919 49.240 1.00 71.96 361 LEU A CA 1
ATOM 842 C C . LEU A 1 106 ? 12.560 51.213 50.588 1.00 75.80 361 LEU A C 1
ATOM 843 O O . LEU A 1 106 ? 12.182 51.811 51.601 1.00 61.86 361 LEU A O 1
ATOM 848 N N . GLU A 1 107 ? 12.972 49.943 50.624 1.00 63.61 362 GLU A N 1
ATOM 849 C CA . GLU A 1 107 ? 13.004 49.213 51.887 1.00 64.78 362 GLU A CA 1
ATOM 850 C C . GLU A 1 107 ? 14.005 49.830 52.853 1.00 60.99 362 GLU A C 1
ATOM 851 O O . GLU A 1 107 ? 13.735 49.931 54.055 1.00 64.06 362 GLU A O 1
ATOM 857 N N . ASP A 1 108 ? 15.163 50.259 52.346 1.00 60.28 363 ASP A N 1
ATOM 858 C CA . ASP A 1 108 ? 16.150 50.905 53.209 1.00 57.43 363 ASP A CA 1
ATOM 859 C C . ASP A 1 108 ? 15.612 52.214 53.777 1.00 65.20 363 ASP A C 1
ATOM 860 O O . ASP A 1 108 ? 15.761 52.499 54.974 1.00 57.41 363 ASP A O 1
ATOM 865 N N . LEU A 1 109 ? 14.974 53.027 52.928 1.00 64.59 364 LEU A N 1
ATOM 866 C CA . LEU A 1 109 ? 14.415 54.287 53.414 1.00 69.58 364 LEU A CA 1
ATOM 867 C C . LEU A 1 109 ? 13.309 54.046 54.435 1.00 56.05 364 LEU A C 1
ATOM 868 O O . LEU A 1 109 ? 13.219 54.753 55.447 1.00 65.08 364 LEU A O 1
ATOM 873 N N . VAL A 1 110 ? 12.456 53.052 54.185 1.00 51.21 365 VAL A N 1
ATOM 874 C CA . VAL A 1 110 ? 11.366 52.749 55.106 1.00 55.42 365 VAL A CA 1
ATOM 875 C C . VAL A 1 110 ? 11.917 52.259 56.438 1.00 70.84 365 VAL A C 1
ATOM 876 O O . VAL A 1 110 ? 11.410 52.620 57.506 1.00 59.94 365 VAL A O 1
ATOM 880 N N . ALA A 1 111 ? 12.974 51.445 56.398 1.00 65.14 366 ALA A N 1
ATOM 881 C CA . ALA A 1 111 ? 13.599 50.979 57.630 1.00 63.82 366 ALA A CA 1
ATOM 882 C C . ALA A 1 111 ? 14.172 52.144 58.425 1.00 59.18 366 ALA A C 1
ATOM 883 O O . ALA A 1 111 ? 13.986 52.231 59.644 1.00 62.68 366 ALA A O 1
ATOM 885 N N . LYS A 1 112 ? 14.858 53.067 57.742 1.00 55.68 367 LYS A N 1
ATOM 886 C CA . LYS A 1 112 ? 15.421 54.225 58.433 1.00 68.50 367 LYS A CA 1
ATOM 887 C C . LYS A 1 112 ? 14.330 55.101 59.043 1.00 70.21 367 LYS A C 1
ATOM 888 O O . LYS A 1 112 ? 14.467 55.581 60.178 1.00 61.18 367 LYS A O 1
ATOM 894 N N . SER A 1 113 ? 13.237 55.318 58.308 1.00 56.72 368 SER A N 1
ATOM 895 C CA . SER A 1 113 ? 12.158 56.161 58.814 1.00 65.17 368 SER A CA 1
ATOM 896 C C . SER A 1 113 ? 11.470 55.514 60.010 1.00 57.68 368 SER A C 1
ATOM 897 O O . SER A 1 113 ? 11.195 56.179 61.018 1.00 58.11 368 SER A O 1
ATOM 900 N N . LYS A 1 114 ? 11.179 54.212 59.914 1.00 49.17 369 LYS A N 1
ATOM 901 C CA . LYS A 1 114 ? 10.595 53.502 61.044 1.00 59.46 369 LYS A CA 1
ATOM 902 C C . LYS A 1 114 ? 11.533 53.497 62.242 1.00 59.30 369 LYS A C 1
ATOM 903 O O . LYS A 1 114 ? 11.072 53.520 63.386 1.00 44.81 369 LYS A O 1
ATOM 909 N N . GLU A 1 115 ? 12.847 53.497 62.006 1.00 46.76 370 GLU A N 1
ATOM 910 C CA . GLU A 1 115 ? 13.784 53.536 63.125 1.00 60.13 370 GLU A CA 1
ATOM 911 C C . GLU A 1 115 ? 13.781 54.901 63.804 1.00 55.73 370 GLU A C 1
ATOM 912 O O . GLU A 1 115 ? 13.820 54.984 65.038 1.00 45.75 370 GLU A O 1
ATOM 918 N N . ILE A 1 116 ? 13.744 55.981 63.020 1.00 48.93 371 ILE A N 1
ATOM 919 C CA . ILE A 1 116 ? 13.615 57.316 63.607 1.00 55.23 371 ILE A CA 1
ATOM 920 C C . ILE A 1 116 ? 12.340 57.402 64.437 1.00 60.78 371 ILE A C 1
ATOM 921 O O . ILE A 1 116 ? 12.340 57.889 65.581 1.00 45.52 371 ILE A O 1
ATOM 926 N N . VAL A 1 117 ? 11.235 56.911 63.871 1.00 41.28 372 VAL A N 1
ATOM 927 C CA . VAL A 1 117 ? 9.956 56.939 64.572 1.00 43.72 372 VAL A CA 1
ATOM 928 C C . VAL A 1 117 ? 10.026 56.127 65.860 1.00 45.67 372 VAL A C 1
ATOM 929 O O . VAL A 1 117 ? 9.503 56.546 66.895 1.00 42.76 372 VAL A O 1
ATOM 933 N N . ARG A 1 118 ? 10.689 54.968 65.827 1.00 40.42 373 ARG A N 1
ATOM 934 C CA . ARG A 1 118 ? 10.770 54.131 67.022 1.00 52.95 373 ARG A CA 1
ATOM 935 C C . ARG A 1 118 ? 11.618 54.784 68.107 1.00 40.21 373 ARG A C 1
ATOM 936 O O . ARG A 1 118 ? 11.247 54.772 69.287 1.00 45.35 373 ARG A O 1
ATOM 944 N N . GLU A 1 119 ? 12.773 55.341 67.728 1.00 42.38 374 GLU A N 1
ATOM 945 C CA . GLU A 1 119 ? 13.611 56.049 68.693 1.00 55.24 374 GLU A CA 1
ATOM 946 C C . GLU A 1 119 ? 12.827 57.152 69.387 1.00 47.30 374 GLU A C 1
ATOM 947 O O . GLU A 1 119 ? 12.800 57.244 70.624 1.00 40.91 374 GLU A O 1
ATOM 953 N N . TYR A 1 120 ? 12.165 58.000 68.602 1.00 45.33 375 TYR A N 1
ATOM 954 C CA . TYR A 1 120 ? 11.490 59.129 69.221 1.00 42.40 375 TYR A CA 1
ATOM 955 C C . TYR A 1 120 ? 10.189 58.738 69.906 1.00 39.82 375 TYR A C 1
ATOM 956 O O . TYR A 1 120 ? 9.795 59.412 70.858 1.00 35.43 375 TYR A O 1
ATOM 965 N N . GLU A 1 121 ? 9.542 57.645 69.494 1.00 34.20 376 GLU A N 1
ATOM 966 C CA . GLU A 1 121 ? 8.408 57.136 70.255 1.00 56.10 376 GLU A CA 1
ATOM 967 C C . GLU A 1 121 ? 8.857 56.604 71.609 1.00 41.85 376 GLU A C 1
ATOM 968 O O . GLU A 1 121 ? 8.170 56.799 72.617 1.00 38.81 376 GLU A O 1
ATOM 974 N N . GLY A 1 122 ? 10.007 55.927 71.652 1.00 38.78 377 GLY A N 1
ATOM 975 C CA . GLY A 1 122 ? 10.542 55.487 72.929 1.00 40.89 377 GLY A CA 1
ATOM 976 C C . GLY A 1 122 ? 10.894 56.650 73.834 1.00 34.44 377 GLY A C 1
ATOM 977 O O . GLY A 1 122 ? 10.666 56.598 75.044 1.00 39.89 377 GLY A O 1
ATOM 978 N N . LYS A 1 123 ? 11.452 57.718 73.259 1.00 41.39 378 LYS A N 1
ATOM 979 C CA . LYS A 1 123 ? 11.731 58.907 74.063 1.00 36.62 378 LYS A CA 1
ATOM 980 C C . LYS A 1 123 ? 10.440 59.576 74.535 1.00 46.16 378 LYS A C 1
ATOM 981 O O . LYS A 1 123 ? 10.353 60.033 75.681 1.00 39.70 378 LYS A O 1
ATOM 987 N N . LEU A 1 124 ? 9.426 59.635 73.668 1.00 35.40 379 LEU A N 1
ATOM 988 C CA . LEU A 1 124 ? 8.174 60.304 74.014 1.00 35.88 379 LEU A CA 1
ATOM 989 C C . LEU A 1 124 ? 7.414 59.538 75.087 1.00 34.86 379 LEU A C 1
ATOM 990 O O . LEU A 1 124 ? 6.790 60.143 75.965 1.00 45.49 379 LEU A O 1
ATOM 995 N N . ASN A 1 125 ? 7.452 58.203 75.036 1.00 40.05 380 ASN A N 1
ATOM 996 C CA . ASN A 1 125 ? 6.762 57.400 76.039 1.00 34.51 380 ASN A CA 1
ATOM 997 C C . ASN A 1 125 ? 7.298 57.647 77.444 1.00 38.86 380 ASN A C 1
ATOM 998 O O . ASN A 1 125 ? 6.584 57.395 78.420 1.00 41.10 380 ASN A O 1
ATOM 1003 N N . GLN A 1 126 ? 8.533 58.134 77.567 1.00 37.41 381 GLN A N 1
ATOM 1004 C CA . GLN A 1 126 ? 9.137 58.440 78.856 1.00 59.01 381 GLN A CA 1
ATOM 1005 C C . GLN A 1 126 ? 9.021 59.911 79.232 1.00 49.21 381 GLN A C 1
ATOM 1006 O O . GLN A 1 126 ? 9.591 60.319 80.248 1.00 43.12 381 GLN A O 1
ATOM 1012 N N . SER A 1 127 ? 8.309 60.713 78.440 1.00 32.02 382 SER A N 1
ATOM 1013 C CA . SER A 1 127 ? 8.184 62.136 78.727 1.00 47.47 382 SER A CA 1
ATOM 1014 C C . SER A 1 127 ? 7.513 62.361 80.076 1.00 43.13 382 SER A C 1
ATOM 1015 O O . SER A 1 127 ? 6.599 61.629 80.467 1.00 38.00 382 SER A O 1
ATOM 1018 N N . LYS A 1 128 ? 7.979 63.389 80.789 1.00 51.95 383 LYS A N 1
ATOM 1019 C CA . LYS A 1 128 ? 7.456 63.724 82.105 1.00 53.12 383 LYS A CA 1
ATOM 1020 C C . LYS A 1 128 ? 6.595 64.977 82.120 1.00 44.85 383 LYS A C 1
ATOM 1021 O O . LYS A 1 128 ? 5.776 65.132 83.032 1.00 44.04 383 LYS A O 1
ATOM 1027 N N . ASN A 1 129 ? 6.751 65.863 81.137 1.00 36.78 384 ASN A N 1
ATOM 1028 C CA . ASN A 1 129 ? 6.011 67.115 81.092 1.00 35.96 384 ASN A CA 1
ATOM 1029 C C . ASN A 1 129 ? 5.822 67.528 79.639 1.00 42.66 384 ASN A C 1
ATOM 1030 O O . ASN A 1 129 ? 6.415 66.953 78.723 1.00 39.55 384 ASN A O 1
ATOM 1035 N N . LEU A 1 130 ? 4.991 68.551 79.442 1.00 29.28 385 LEU A N 1
ATOM 1036 C CA . LEU A 1 130 ? 4.608 69.021 78.114 1.00 40.47 385 LEU A CA 1
ATOM 1037 C C . LEU A 1 130 ? 5.766 69.653 77.337 1.00 39.94 385 LEU A C 1
ATOM 1038 O O . LEU A 1 130 ? 5.873 69.422 76.123 1.00 38.83 385 LEU A O 1
ATOM 1043 N N . PRO A 1 131 ? 6.635 70.467 77.958 1.00 44.12 386 PRO A N 1
ATOM 1044 C CA . PRO A 1 131 ? 7.769 71.009 77.182 1.00 43.61 386 PRO A CA 1
ATOM 1045 C C . PRO A 1 131 ? 8.672 69.933 76.603 1.00 40.95 386 PRO A C 1
ATOM 1046 O O . PRO A 1 131 ? 9.104 70.042 75.446 1.00 36.53 386 PRO A O 1
ATOM 1050 N N . GLU A 1 132 ? 8.961 68.886 77.379 1.00 39.19 387 GLU A N 1
ATOM 1051 C CA . GLU A 1 132 ? 9.745 67.771 76.862 1.00 41.35 387 GLU A CA 1
ATOM 1052 C C . GLU A 1 132 ? 9.035 67.099 75.695 1.00 43.76 387 GLU A C 1
ATOM 1053 O O . GLU A 1 132 ? 9.668 66.739 74.693 1.00 41.73 387 GLU A O 1
ATOM 1059 N N . LEU A 1 133 ? 7.713 66.942 75.802 1.00 44.58 388 LEU A N 1
ATOM 1060 C CA . LEU A 1 133 ? 6.934 66.344 74.722 1.00 50.11 388 LEU A CA 1
ATOM 1061 C C . LEU A 1 133 ? 7.058 67.161 73.443 1.00 40.55 388 LEU A C 1
ATOM 1062 O O . LEU A 1 133 ? 7.305 66.613 72.363 1.00 38.48 388 LEU A O 1
ATOM 1067 N N . LYS A 1 134 ? 6.887 68.481 73.549 1.00 37.08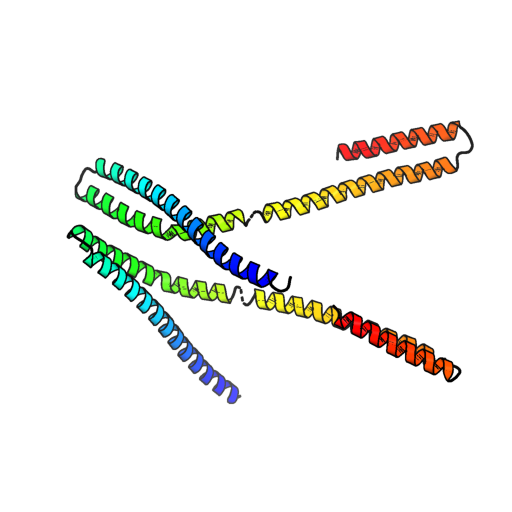 389 LYS A N 1
ATOM 1068 C CA . LYS A 1 134 ? 6.967 69.340 72.372 1.00 47.33 389 LYS A CA 1
ATOM 1069 C C . LYS A 1 134 ? 8.363 69.312 71.762 1.00 37.00 389 LYS A C 1
ATOM 1070 O O . LYS A 1 134 ? 8.513 69.233 70.535 1.00 35.02 389 LYS A O 1
ATOM 1076 N N . GLN A 1 135 ? 9.397 69.357 72.605 1.00 32.22 390 GLN A N 1
ATOM 1077 C CA . GLN A 1 135 ? 10.766 69.341 72.100 1.00 36.28 390 GLN A CA 1
ATOM 1078 C C . GLN A 1 135 ? 11.062 68.041 71.360 1.00 35.52 390 GLN A C 1
ATOM 1079 O O . GLN A 1 135 ? 11.621 68.052 70.254 1.00 35.74 390 GLN A O 1
ATOM 1085 N N . LEU A 1 136 ? 10.673 66.907 71.948 1.00 36.82 391 LEU A N 1
ATOM 1086 C CA . LEU A 1 136 ? 10.922 65.619 71.307 1.00 38.00 391 LEU A CA 1
ATOM 1087 C C . LEU A 1 136 ? 10.125 65.476 70.017 1.00 37.54 391 LEU A C 1
ATOM 1088 O O . LEU A 1 136 ? 10.638 64.952 69.023 1.00 40.19 391 LEU A O 1
ATOM 1093 N N . GLU A 1 137 ? 8.874 65.945 70.010 1.00 45.09 392 GLU A N 1
ATOM 1094 C CA . GLU A 1 137 ? 8.053 65.871 68.805 1.00 44.01 392 GLU A CA 1
ATOM 1095 C C . GLU A 1 137 ? 8.674 66.673 67.668 1.00 47.41 392 GLU A C 1
ATOM 1096 O O . GLU A 1 137 ? 8.750 66.202 66.522 1.00 44.92 392 GLU A O 1
ATOM 1102 N N . GLU A 1 138 ? 9.138 67.889 67.971 1.00 39.27 393 GLU A N 1
ATOM 1103 C CA . GLU A 1 138 ? 9.737 68.722 66.934 1.00 44.83 393 GLU A CA 1
ATOM 1104 C C . GLU A 1 138 ? 11.039 68.119 66.423 1.00 46.75 393 GLU A C 1
ATOM 1105 O O . GLU A 1 138 ? 11.290 68.109 65.209 1.00 41.61 393 GLU A O 1
ATOM 1111 N N . GLU A 1 139 ? 11.878 67.600 67.327 1.00 38.18 394 GLU A N 1
ATOM 1112 C CA . GLU A 1 139 ? 13.111 66.956 66.886 1.00 46.41 394 GLU A CA 1
ATOM 1113 C C . GLU A 1 139 ? 12.814 65.743 66.014 1.00 42.77 394 GLU A C 1
ATOM 1114 O O . GLU A 1 139 ? 13.495 65.510 65.009 1.00 36.97 394 GLU A O 1
ATOM 1120 N N . ALA A 1 140 ? 11.786 64.971 66.372 1.00 42.20 395 ALA A N 1
ATOM 1121 C CA . ALA A 1 140 ? 11.423 63.792 65.593 1.00 44.58 395 ALA A CA 1
ATOM 1122 C C . ALA A 1 140 ? 10.987 64.175 64.187 1.00 50.36 395 ALA A C 1
ATOM 1123 O O . ALA A 1 140 ? 11.418 63.564 63.200 1.00 38.59 395 ALA A O 1
ATOM 1125 N N . HIS A 1 141 ? 10.116 65.182 64.079 1.00 44.50 396 HIS A N 1
ATOM 1126 C CA . HIS A 1 141 ? 9.652 65.597 62.759 1.00 46.01 396 HIS A CA 1
ATOM 1127 C C . HIS A 1 141 ? 10.798 66.155 61.922 1.00 52.65 396 HIS A C 1
ATOM 1128 O O . HIS A 1 141 ? 10.874 65.900 60.712 1.00 57.81 396 HIS A O 1
ATOM 1135 N N . SER A 1 142 ? 11.718 66.894 62.550 1.00 51.38 397 SER A N 1
ATOM 1136 C CA . SER A 1 142 ? 12.866 67.409 61.809 1.00 47.28 397 SER A CA 1
ATOM 1137 C C . SER A 1 142 ? 13.760 66.276 61.315 1.00 50.89 397 SER A C 1
ATOM 1138 O O . SER A 1 142 ? 14.253 66.317 60.181 1.00 55.54 397 SER A O 1
ATOM 1141 N N . LYS A 1 143 ? 13.979 65.254 62.148 1.00 46.60 398 LYS A N 1
ATOM 1142 C CA . LYS A 1 143 ? 14.787 64.113 61.722 1.00 50.88 398 LYS A CA 1
ATOM 1143 C C . LYS A 1 143 ? 14.126 63.368 60.568 1.00 55.92 398 LYS A C 1
ATOM 1144 O O . LYS A 1 143 ? 14.802 62.949 59.619 1.00 46.79 398 LYS A O 1
ATOM 1150 N N . LEU A 1 144 ? 12.804 63.184 60.638 1.00 53.14 399 LEU A N 1
ATOM 1151 C CA . LEU A 1 144 ? 12.085 62.529 59.547 1.00 54.81 399 LEU A CA 1
ATOM 1152 C C . LEU A 1 144 ? 12.223 63.317 58.251 1.00 65.71 399 LEU A C 1
ATOM 1153 O O . LEU A 1 144 ? 12.448 62.741 57.176 1.00 59.17 399 LEU A O 1
ATOM 1158 N N . LYS A 1 145 ? 12.068 64.642 58.334 1.00 54.50 400 LYS A N 1
ATOM 1159 C CA . LYS A 1 145 ? 12.214 65.476 57.146 1.00 61.70 400 LYS A CA 1
ATOM 1160 C C . LYS A 1 145 ? 13.627 65.387 56.588 1.00 62.02 400 LYS A C 1
ATOM 1161 O O . LYS A 1 145 ? 13.816 65.321 55.369 1.00 72.20 400 LYS A O 1
ATOM 1167 N N . GLN A 1 146 ? 14.632 65.366 57.467 1.00 52.14 401 GLN A N 1
ATOM 1168 C CA . GLN A 1 146 ? 16.014 65.233 57.016 1.00 69.28 401 GLN A CA 1
ATOM 1169 C C . GLN A 1 146 ? 16.227 63.914 56.283 1.00 78.03 401 GLN A C 1
ATOM 1170 O O . GLN A 1 146 ? 16.871 63.871 55.228 1.00 96.09 401 GLN A O 1
ATOM 1176 N N . VAL A 1 147 ? 15.677 62.825 56.826 1.00 73.44 402 VAL A N 1
ATOM 1177 C CA . VAL A 1 147 ? 15.855 61.512 56.209 1.00 77.94 402 VAL A CA 1
ATOM 1178 C C . VAL A 1 147 ? 15.200 61.474 54.832 1.00 82.63 402 VAL A C 1
ATOM 1179 O O . VAL A 1 147 ? 15.821 61.069 53.836 1.00 89.11 402 VAL A O 1
ATOM 1183 N N . VAL A 1 148 ? 13.937 61.901 54.750 1.00 97.62 403 VAL A N 1
ATOM 1184 C CA . VAL A 1 148 ? 13.232 61.818 53.474 1.00 79.97 403 VAL A CA 1
ATOM 1185 C C . VAL A 1 148 ? 13.854 62.764 52.451 1.00 82.55 403 VAL A C 1
ATOM 1186 O O . VAL A 1 148 ? 13.898 62.458 51.251 1.00 86.16 403 VAL A O 1
ATOM 1190 N N . GLU A 1 149 ? 14.384 63.906 52.901 1.00 83.05 404 GLU A N 1
ATOM 1191 C CA . GLU A 1 149 ? 15.027 64.830 51.975 1.00 90.82 404 GLU A CA 1
ATOM 1192 C C . GLU A 1 149 ? 16.332 64.249 51.448 1.00 89.77 404 GLU A C 1
ATOM 1193 O O . GLU A 1 149 ? 16.585 64.268 50.239 1.00 96.19 404 GLU A O 1
ATOM 1199 N N . ASP A 1 150 ? 17.172 63.722 52.344 1.00 85.67 405 ASP A N 1
ATOM 1200 C CA . ASP A 1 150 ? 18.411 63.086 51.910 1.00 85.20 405 ASP A CA 1
ATOM 1201 C C . ASP A 1 150 ? 18.136 61.979 50.906 1.00 102.07 405 ASP A C 1
ATOM 1202 O O . ASP A 1 150 ? 18.856 61.844 49.911 1.00 99.37 405 ASP A O 1
ATOM 1207 N N . PHE A 1 151 ? 17.081 61.189 51.133 1.00 90.37 406 PHE A N 1
ATOM 1208 C CA . PHE A 1 151 ? 16.765 60.128 50.181 1.00 93.29 406 PHE A CA 1
ATOM 1209 C C . PHE A 1 151 ? 16.335 60.704 48.838 1.00 95.00 406 PHE A C 1
ATOM 1210 O O . PHE A 1 151 ? 16.780 60.239 47.782 1.00 87.67 406 PHE A O 1
ATOM 1218 N N . ARG A 1 152 ? 15.456 61.713 48.855 1.00 112.34 407 ARG A N 1
ATOM 1219 C CA . ARG A 1 152 ? 15.030 62.327 47.600 1.00 92.45 407 ARG A CA 1
ATOM 1220 C C . ARG A 1 152 ? 16.207 62.918 46.835 1.00 98.54 407 ARG A C 1
ATOM 1221 O O . ARG A 1 152 ? 16.165 63.003 45.602 1.00 102.95 407 ARG A O 1
ATOM 1229 N N . LYS A 1 153 ? 17.262 63.322 47.539 1.00 95.49 408 LYS A N 1
ATOM 1230 C CA . LYS A 1 153 ? 18.448 63.895 46.919 1.00 102.85 408 LYS A CA 1
ATOM 1231 C C . LYS A 1 153 ? 19.595 62.897 46.808 1.00 102.74 408 LYS A C 1
ATOM 1232 O O . LYS A 1 153 ? 20.727 63.300 46.523 1.00 100.21 408 LYS A O 1
ATOM 1238 N N . LYS A 1 154 ? 19.335 61.612 47.030 1.00 95.64 409 LYS A N 1
ATOM 1239 C CA . LYS A 1 154 ? 20.360 60.586 46.854 1.00 91.11 409 LYS A CA 1
ATOM 1240 C C . LYS A 1 154 ? 20.446 60.157 45.394 1.00 94.82 409 LYS A C 1
ATOM 1241 O O . LYS A 1 154 ? 19.679 60.625 44.555 1.00 91.50 409 LYS A O 1
ATOM 1247 N N . SER B 1 2 ? 50.592 -6.056 28.869 1.00 55.71 257 SER B N 1
ATOM 1248 C CA . SER B 1 2 ? 51.568 -5.453 27.970 1.00 71.75 257 SER B CA 1
ATOM 1249 C C . SER B 1 2 ? 51.210 -5.717 26.511 1.00 66.73 257 SER B C 1
ATOM 1250 O O . SER B 1 2 ? 50.938 -4.787 25.752 1.00 53.24 257 SER B O 1
ATOM 1253 N N . LYS B 1 3 ? 51.218 -6.995 26.122 1.00 45.76 258 LYS B N 1
ATOM 1254 C CA . LYS B 1 3 ? 50.872 -7.347 24.749 1.00 59.35 258 LYS B CA 1
ATOM 1255 C C . LYS B 1 3 ? 49.415 -7.035 24.436 1.00 66.40 258 LYS B C 1
ATOM 1256 O O . LYS B 1 3 ? 49.089 -6.705 23.290 1.00 45.08 258 LYS B O 1
ATOM 1262 N N . ALA B 1 4 ? 48.532 -7.129 25.433 1.00 42.60 259 ALA B N 1
ATOM 1263 C CA . ALA B 1 4 ? 47.126 -6.808 25.213 1.00 50.10 259 ALA B CA 1
ATOM 1264 C C . ALA B 1 4 ? 46.948 -5.340 24.843 1.00 51.62 259 ALA B C 1
ATOM 1265 O O . ALA B 1 4 ? 46.147 -5.006 23.961 1.00 48.00 259 ALA B O 1
ATOM 1267 N N . GLY B 1 5 ? 47.696 -4.448 25.499 1.00 40.88 260 GLY B N 1
ATOM 1268 C CA . GLY B 1 5 ? 47.612 -3.037 25.157 1.00 44.77 260 GLY B CA 1
ATOM 1269 C C . GLY B 1 5 ? 48.079 -2.752 23.742 1.00 33.48 260 GLY B C 1
ATOM 1270 O O . GLY B 1 5 ? 47.491 -1.929 23.038 1.00 45.94 260 GLY B O 1
ATOM 1271 N N . LEU B 1 6 ? 49.133 -3.443 23.300 1.00 40.81 261 LEU B N 1
ATOM 1272 C CA . LEU B 1 6 ? 49.627 -3.257 21.938 1.00 57.56 261 LEU B CA 1
ATOM 1273 C C . LEU B 1 6 ? 48.644 -3.812 20.912 1.00 50.17 261 LEU B C 1
ATOM 1274 O O . LEU B 1 6 ? 48.408 -3.189 19.865 1.00 45.10 261 LEU B O 1
ATOM 1279 N N . ASP B 1 7 ? 48.077 -4.994 21.187 1.00 44.00 262 ASP B N 1
ATOM 1280 C CA . ASP B 1 7 ? 46.992 -5.523 20.365 1.00 48.63 262 ASP B CA 1
ATOM 1281 C C . ASP B 1 7 ? 45.882 -4.492 20.215 1.00 49.40 262 ASP B C 1
ATOM 1282 O O . ASP B 1 7 ? 45.402 -4.221 19.106 1.00 52.52 262 ASP B O 1
ATOM 1287 N N . GLN B 1 8 ? 45.456 -3.915 21.341 1.00 41.57 263 GLN B N 1
ATOM 1288 C CA . GLN B 1 8 ? 44.354 -2.964 21.321 1.00 54.44 263 GLN B CA 1
ATOM 1289 C C . GLN B 1 8 ? 44.726 -1.706 20.551 1.00 44.56 263 GLN B C 1
ATOM 1290 O O . GLN B 1 8 ? 43.885 -1.130 19.858 1.00 39.70 263 GLN B O 1
ATOM 1296 N N . GLU B 1 9 ? 45.982 -1.268 20.648 1.00 35.41 264 GLU B N 1
ATOM 1297 C CA . GLU B 1 9 ? 46.409 -0.083 19.909 1.00 48.49 264 GLU B CA 1
ATOM 1298 C C . GLU B 1 9 ? 46.364 -0.332 18.404 1.00 42.74 264 GLU B C 1
ATOM 1299 O O . GLU B 1 9 ? 45.880 0.511 17.635 1.00 38.64 264 GLU B O 1
ATOM 1305 N N . ILE B 1 10 ? 46.850 -1.496 17.967 1.00 42.73 265 ILE B N 1
ATOM 1306 C CA . ILE B 1 10 ? 46.796 -1.842 16.545 1.00 37.85 265 ILE B CA 1
ATOM 1307 C C . ILE B 1 10 ? 45.348 -1.886 16.062 1.00 39.13 265 ILE B C 1
ATOM 1308 O O . ILE B 1 10 ? 44.991 -1.309 15.018 1.00 38.91 265 ILE B O 1
ATOM 1313 N N . GLN B 1 11 ? 44.487 -2.565 16.827 1.00 40.31 266 GLN B N 1
ATOM 1314 C CA . GLN B 1 11 ? 43.095 -2.713 16.417 1.00 46.57 266 GLN B CA 1
ATOM 1315 C C . GLN B 1 11 ? 42.370 -1.372 16.418 1.00 38.39 266 GLN B C 1
ATOM 1316 O O . GLN B 1 11 ? 41.512 -1.122 15.563 1.00 50.62 266 GLN B O 1
ATOM 1322 N N . GLU B 1 12 ? 42.717 -0.484 17.353 1.00 38.46 267 GLU B N 1
ATOM 1323 C CA . GLU B 1 12 ? 42.085 0.828 17.394 1.00 54.50 267 GLU B CA 1
ATOM 1324 C C . GLU B 1 12 ? 42.554 1.713 16.248 1.00 40.69 267 GLU B C 1
ATOM 1325 O O . GLU B 1 12 ? 41.774 2.526 15.743 1.00 45.67 267 GLU B O 1
ATOM 1331 N N . HIS B 1 13 ? 43.811 1.575 15.819 1.00 37.44 268 HIS B N 1
ATOM 1332 C CA . HIS B 1 13 ? 44.239 2.296 14.622 1.00 36.13 268 HIS B CA 1
ATOM 1333 C C . HIS B 1 13 ? 43.458 1.829 13.399 1.00 48.00 268 HIS B C 1
ATOM 1334 O O . HIS B 1 13 ? 43.010 2.648 12.581 1.00 36.79 268 HIS B O 1
ATOM 1341 N N . VAL B 1 14 ? 43.284 0.511 13.260 1.00 38.04 269 VAL B N 1
ATOM 1342 C CA . VAL B 1 14 ? 42.472 -0.013 12.160 1.00 42.86 269 VAL B CA 1
ATOM 1343 C C . VAL B 1 14 ? 41.052 0.541 12.234 1.00 53.76 269 VAL B C 1
ATOM 1344 O O . VAL B 1 14 ? 40.472 0.965 11.222 1.00 42.35 269 VAL B O 1
ATOM 1348 N N . LYS B 1 15 ? 40.472 0.543 13.438 1.00 44.22 270 LYS B N 1
ATOM 1349 C CA . LYS B 1 15 ? 39.108 1.034 13.621 1.00 50.70 270 LYS B CA 1
ATOM 1350 C C . LYS B 1 15 ? 38.990 2.506 13.245 1.00 39.39 270 LYS B C 1
ATOM 1351 O O . LYS B 1 15 ? 38.022 2.911 12.590 1.00 41.31 270 LYS B O 1
ATOM 1357 N N . LYS B 1 16 ? 39.965 3.320 13.653 1.00 33.26 271 LYS B N 1
ATOM 1358 C CA . LYS B 1 16 ? 39.927 4.743 13.334 1.00 39.60 271 LYS B CA 1
ATOM 1359 C C . LYS B 1 16 ? 40.023 4.972 11.832 1.00 51.39 271 LYS B C 1
ATOM 1360 O O . LYS B 1 16 ? 39.278 5.788 11.274 1.00 38.81 271 LYS B O 1
ATOM 1366 N N . GLU B 1 17 ? 40.922 4.251 11.155 1.00 38.21 272 GLU B N 1
ATOM 1367 C CA . GLU B 1 17 ? 41.048 4.413 9.708 1.00 52.00 272 GLU B CA 1
ATOM 1368 C C . GLU B 1 17 ? 39.757 4.020 8.996 1.00 46.57 272 GLU B C 1
ATOM 1369 O O . GLU B 1 17 ? 39.289 4.725 8.088 1.00 42.95 272 GLU B O 1
ATOM 1375 N N . THR B 1 18 ? 39.156 2.900 9.407 1.00 40.77 273 THR B N 1
ATOM 1376 C CA . THR B 1 18 ? 37.932 2.449 8.753 1.00 46.14 273 THR B CA 1
ATOM 1377 C C . THR B 1 18 ? 36.780 3.419 8.994 1.00 56.98 273 THR B C 1
ATOM 1378 O O . THR B 1 18 ? 36.024 3.733 8.066 1.00 57.29 273 THR B O 1
ATOM 1382 N N . SER B 1 19 ? 36.633 3.911 10.228 1.00 43.40 274 SER B N 1
ATOM 1383 C CA . SER B 1 19 ? 35.565 4.866 10.511 1.00 46.91 274 SER B CA 1
ATOM 1384 C C . SER B 1 19 ? 35.774 6.166 9.746 1.00 41.53 274 SER B C 1
ATOM 1385 O O . SER B 1 19 ? 34.805 6.785 9.289 1.00 36.90 274 SER B O 1
ATOM 1388 N N . SER B 1 20 ? 37.030 6.593 9.589 1.00 41.02 275 SER B N 1
ATOM 1389 C CA . SER B 1 20 ? 37.311 7.788 8.802 1.00 46.58 275 SER B CA 1
ATOM 1390 C C . SER B 1 20 ? 36.890 7.598 7.350 1.00 57.78 275 SER B C 1
ATOM 1391 O O . SER B 1 20 ? 36.260 8.480 6.752 1.00 48.85 275 SER B O 1
ATOM 1394 N N . GLU B 1 21 ? 37.225 6.444 6.765 1.00 46.45 276 GLU B N 1
ATOM 1395 C CA . GLU B 1 21 ? 36.840 6.199 5.377 1.00 48.57 276 GLU B CA 1
ATOM 1396 C C . GLU B 1 21 ? 35.320 6.127 5.231 1.00 54.30 276 GLU B C 1
ATOM 1397 O O . GLU B 1 21 ? 34.759 6.625 4.245 1.00 48.49 276 GLU B O 1
ATOM 1403 N N . GLU B 1 22 ? 34.632 5.563 6.230 1.00 44.63 277 GLU B N 1
ATOM 1404 C CA . GLU B 1 22 ? 33.175 5.470 6.158 1.00 56.22 277 GLU B CA 1
ATOM 1405 C C . GLU B 1 22 ? 32.529 6.849 6.257 1.00 52.23 277 GLU B C 1
ATOM 1406 O O . GLU B 1 22 ? 31.563 7.146 5.541 1.00 48.57 277 GLU B O 1
ATOM 1412 N N . ASN B 1 23 ? 33.056 7.709 7.134 1.00 40.69 278 ASN B N 1
ATOM 1413 C CA . ASN B 1 23 ? 32.544 9.075 7.223 1.00 54.38 278 ASN B CA 1
ATOM 1414 C C . ASN B 1 23 ? 32.789 9.843 5.929 1.00 57.58 278 ASN B C 1
ATOM 1415 O O . ASN B 1 23 ? 31.921 10.603 5.473 1.00 56.10 278 ASN B O 1
ATOM 1420 N N . THR B 1 24 ? 33.969 9.664 5.329 1.00 56.62 279 THR B N 1
ATOM 1421 C CA . THR B 1 24 ? 34.249 10.320 4.056 1.00 50.49 279 THR B CA 1
ATOM 1422 C C . THR B 1 24 ? 33.265 9.873 2.981 1.00 49.03 279 THR B C 1
ATOM 1423 O O . THR B 1 24 ? 32.770 10.695 2.200 1.00 52.76 279 THR B O 1
ATOM 1427 N N . GLN B 1 25 ? 32.947 8.578 2.943 1.00 41.90 280 GLN B N 1
ATOM 1428 C CA . GLN B 1 25 ? 32.002 8.091 1.942 1.00 56.43 280 GLN B CA 1
ATOM 1429 C C . GLN B 1 25 ? 30.593 8.619 2.199 1.00 58.31 280 GLN B C 1
ATOM 1430 O O . GLN B 1 25 ? 29.851 8.910 1.252 1.00 57.20 280 GLN B O 1
ATOM 1436 N N . LYS B 1 26 ? 30.207 8.764 3.469 1.00 52.40 281 LYS B N 1
ATOM 1437 C CA . LYS B 1 26 ? 28.897 9.338 3.775 1.00 48.63 281 LYS B CA 1
ATOM 1438 C C . LYS B 1 26 ? 28.812 10.792 3.316 1.00 41.95 281 LYS B C 1
ATOM 1439 O O . LYS B 1 26 ? 27.801 11.219 2.736 1.00 44.94 281 LYS B O 1
ATOM 1445 N N . VAL B 1 27 ? 29.874 11.566 3.561 1.00 42.08 282 VAL B N 1
ATOM 1446 C CA . VAL B 1 27 ? 29.920 12.947 3.084 1.00 50.26 282 VAL B CA 1
ATOM 1447 C C . VAL B 1 27 ? 29.857 12.990 1.560 1.00 62.39 282 VAL B C 1
ATOM 1448 O O . VAL B 1 27 ? 29.186 13.852 0.973 1.00 63.41 282 VAL B O 1
ATOM 1452 N N . ASP B 1 28 ? 30.556 12.063 0.897 1.00 53.05 283 ASP B N 1
ATOM 1453 C CA . ASP B 1 28 ? 30.524 12.010 -0.562 1.00 49.43 283 ASP B CA 1
ATOM 1454 C C . ASP B 1 28 ? 29.116 11.734 -1.073 1.00 55.86 283 ASP B C 1
ATOM 1455 O O . ASP B 1 28 ? 28.683 12.325 -2.069 1.00 54.28 283 ASP B O 1
ATOM 1460 N N . GLU B 1 29 ? 28.391 10.832 -0.408 1.00 43.43 284 GLU B N 1
ATOM 1461 C CA . GLU B 1 29 ? 27.019 10.544 -0.818 1.00 46.29 284 GLU B CA 1
ATOM 1462 C C . GLU B 1 29 ? 26.128 11.767 -0.651 1.00 52.70 284 GLU B C 1
ATOM 1463 O O . GLU B 1 29 ? 25.306 12.071 -1.525 1.00 56.68 284 GLU B O 1
ATOM 1469 N N . HIS B 1 30 ? 26.275 12.481 0.469 1.00 48.42 285 HIS B N 1
ATOM 1470 C CA . HIS B 1 30 ? 25.502 13.707 0.664 1.00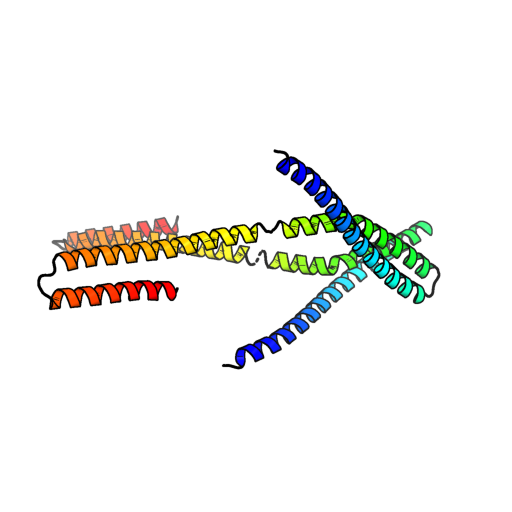 58.06 285 HIS B CA 1
ATOM 1471 C C . HIS B 1 30 ? 25.784 14.715 -0.447 1.00 52.20 285 HIS B C 1
ATOM 1472 O O . HIS B 1 30 ? 24.857 15.304 -1.026 1.00 49.14 285 HIS B O 1
ATOM 1479 N N . TYR B 1 31 ? 27.066 14.921 -0.761 1.00 41.91 286 TYR B N 1
ATOM 1480 C CA . TYR B 1 31 ? 27.432 15.893 -1.787 1.00 42.68 286 TYR B CA 1
ATOM 1481 C C . TYR B 1 31 ? 26.899 15.487 -3.156 1.00 56.33 286 TYR B C 1
ATOM 1482 O O . TYR B 1 31 ? 26.396 16.331 -3.908 1.00 52.79 286 TYR B O 1
ATOM 1491 N N . ALA B 1 32 ? 26.995 14.198 -3.496 1.00 59.62 287 ALA B N 1
ATOM 1492 C CA . ALA B 1 32 ? 26.510 13.737 -4.793 1.00 49.31 287 ALA B CA 1
ATOM 1493 C C . ALA B 1 32 ? 24.996 13.873 -4.897 1.00 59.28 287 ALA B C 1
ATOM 1494 O O . ALA B 1 32 ? 24.469 14.213 -5.966 1.00 41.37 287 ALA B O 1
ATOM 1496 N N . ASN B 1 33 ? 24.279 13.617 -3.800 1.00 40.53 288 ASN B N 1
ATOM 1497 C CA . ASN B 1 33 ? 22.829 13.787 -3.815 1.00 55.43 288 ASN B CA 1
ATOM 1498 C C . ASN B 1 33 ? 22.455 15.248 -4.032 1.00 42.56 288 ASN B C 1
ATOM 1499 O O . ASN B 1 33 ? 21.567 15.565 -4.838 1.00 46.01 288 ASN B O 1
ATOM 1504 N N . SER B 1 34 ? 23.131 16.159 -3.323 1.00 42.73 289 SER B N 1
ATOM 1505 C CA . SER B 1 34 ? 22.863 17.582 -3.520 1.00 49.67 289 SER B CA 1
ATOM 1506 C C . SER B 1 34 ? 23.182 18.013 -4.949 1.00 43.94 289 SER B C 1
ATOM 1507 O O . SER B 1 34 ? 22.447 18.811 -5.547 1.00 47.68 289 SER B O 1
ATOM 1510 N N . LEU B 1 35 ? 24.268 17.483 -5.516 1.00 45.50 290 LEU B N 1
ATOM 1511 C CA . LEU B 1 35 ? 24.645 17.841 -6.879 1.00 46.56 290 LEU B CA 1
ATOM 1512 C C . LEU B 1 35 ? 23.616 17.348 -7.888 1.00 47.88 290 LEU B C 1
ATOM 1513 O O . LEU B 1 35 ? 23.283 18.061 -8.843 1.00 43.82 290 LEU B O 1
ATOM 1518 N N . GLN B 1 36 ? 23.097 16.132 -7.695 1.00 44.08 291 GLN B N 1
ATOM 1519 C CA . GLN B 1 36 ? 22.076 15.625 -8.607 1.00 33.10 291 GLN B CA 1
ATOM 1520 C C . GLN B 1 36 ? 20.777 16.411 -8.472 1.00 50.41 291 GLN B C 1
ATOM 1521 O O . GLN B 1 36 ? 20.077 16.633 -9.467 1.00 44.99 291 GLN B O 1
ATOM 1527 N N . ASN B 1 37 ? 20.442 16.856 -7.258 1.00 39.99 292 ASN B N 1
ATOM 1528 C CA . ASN B 1 37 ? 19.266 17.711 -7.093 1.00 55.38 292 ASN B CA 1
ATOM 1529 C C . ASN B 1 37 ? 19.439 19.028 -7.845 1.00 36.49 292 ASN B C 1
ATOM 1530 O O . ASN B 1 37 ? 18.527 19.483 -8.556 1.00 45.82 292 ASN B O 1
ATOM 1535 N N . LEU B 1 38 ? 20.610 19.657 -7.693 1.00 40.55 293 LEU B N 1
ATOM 1536 C CA . LEU B 1 38 ? 20.911 20.879 -8.436 1.00 44.28 293 LEU B CA 1
ATOM 1537 C C . LEU B 1 38 ? 20.791 20.653 -9.938 1.00 48.35 293 LEU B C 1
ATOM 1538 O O . LEU B 1 38 ? 20.222 21.480 -10.663 1.00 49.11 293 LEU B O 1
ATOM 1543 N N . ALA B 1 39 ? 21.322 19.529 -10.425 1.00 45.79 294 ALA B N 1
ATOM 1544 C CA . ALA B 1 39 ? 21.284 19.254 -11.858 1.00 47.51 294 ALA B CA 1
ATOM 1545 C C . ALA B 1 39 ? 19.862 19.016 -12.342 1.00 43.87 294 ALA B C 1
ATOM 1546 O O . ALA B 1 39 ? 19.505 19.431 -13.448 1.00 45.75 294 ALA B O 1
ATOM 1548 N N . GLN B 1 40 ? 19.042 18.345 -11.536 1.00 42.82 295 GLN B N 1
ATOM 1549 C CA . GLN B 1 40 ? 17.649 18.125 -11.906 1.00 55.73 295 GLN B CA 1
ATOM 1550 C C . GLN B 1 40 ? 16.912 19.451 -12.042 1.00 63.52 295 GLN B C 1
ATOM 1551 O O . GLN B 1 40 ? 16.201 19.684 -13.031 1.00 49.86 295 GLN B O 1
ATOM 1557 N N . LYS B 1 41 ? 17.087 20.343 -11.060 1.00 48.86 296 LYS B N 1
ATOM 1558 C CA . LYS B 1 41 ? 16.458 21.659 -11.146 1.00 50.05 296 LYS B CA 1
ATOM 1559 C C . LYS B 1 41 ? 16.945 22.429 -12.370 1.00 43.68 296 LYS B C 1
ATOM 1560 O O . LYS B 1 41 ? 16.144 23.030 -13.102 1.00 51.04 296 LYS B O 1
ATOM 1566 N N . SER B 1 42 ? 18.260 22.415 -12.612 1.00 41.30 297 SER B N 1
ATOM 1567 C CA . SER B 1 42 ? 18.811 23.176 -13.726 1.00 47.34 297 SER B CA 1
ATOM 1568 C C . SER B 1 42 ? 18.355 22.616 -15.065 1.00 51.67 297 SER B C 1
ATOM 1569 O O . SER B 1 42 ? 18.127 23.376 -16.010 1.00 47.46 297 SER B O 1
ATOM 1572 N N . LEU B 1 43 ? 18.195 21.296 -15.168 1.00 48.14 298 LEU B N 1
ATOM 1573 C CA . LEU B 1 43 ? 17.742 20.719 -16.428 1.00 53.42 298 LEU B CA 1
ATOM 1574 C C . LEU B 1 43 ? 16.258 20.968 -16.651 1.00 50.07 298 LEU B C 1
ATOM 1575 O O . LEU B 1 43 ? 15.827 21.135 -17.796 1.00 53.98 298 LEU B O 1
ATOM 1580 N N . GLU B 1 44 ? 15.458 21.008 -15.583 1.00 47.59 299 GLU B N 1
ATOM 1581 C CA . GLU B 1 44 ? 14.078 21.462 -15.736 1.00 60.83 299 GLU B CA 1
ATOM 1582 C C . GLU B 1 44 ? 14.038 22.893 -16.265 1.00 53.65 299 GLU B C 1
ATOM 1583 O O . GLU B 1 44 ? 13.317 23.190 -17.225 1.00 56.60 299 GLU B O 1
ATOM 1589 N N . GLU B 1 45 ? 14.831 23.787 -15.667 1.00 54.57 300 GLU B N 1
ATOM 1590 C CA . GLU B 1 45 ? 14.899 25.163 -16.157 1.00 55.08 300 GLU B CA 1
ATOM 1591 C C . GLU B 1 45 ? 15.355 25.213 -17.611 1.00 55.32 300 GLU B C 1
ATOM 1592 O O . GLU B 1 45 ? 14.837 26.005 -18.406 1.00 65.73 300 GLU B O 1
ATOM 1598 N N . LEU B 1 46 ? 16.329 24.373 -17.972 1.00 59.77 301 LEU B N 1
ATOM 1599 C CA . LEU B 1 46 ? 16.824 24.334 -19.344 1.00 59.32 301 LEU B CA 1
ATOM 1600 C C . LEU B 1 46 ? 15.731 23.898 -20.307 1.00 63.42 301 LEU B C 1
ATOM 1601 O O . LEU B 1 46 ? 15.595 24.458 -21.400 1.00 52.90 301 LEU B O 1
ATOM 1606 N N . ASP B 1 47 ? 14.945 22.892 -19.919 1.00 63.53 302 ASP B N 1
ATOM 1607 C CA . ASP B 1 47 ? 13.806 22.488 -20.733 1.00 68.21 302 ASP B CA 1
ATOM 1608 C C . ASP B 1 47 ? 12.809 23.629 -20.874 1.00 72.73 302 ASP B C 1
ATOM 1609 O O . ASP B 1 47 ? 12.235 23.834 -21.947 1.00 71.28 302 ASP B O 1
ATOM 1614 N N . LYS B 1 48 ? 12.595 24.393 -19.809 1.00 67.70 303 LYS B N 1
ATOM 1615 C CA . LYS B 1 48 ? 11.654 25.504 -19.886 1.00 66.42 303 LYS B CA 1
ATOM 1616 C C . LYS B 1 48 ? 12.210 26.707 -20.639 1.00 72.52 303 LYS B C 1
ATOM 1617 O O . LYS B 1 48 ? 11.469 27.668 -20.864 1.00 85.72 303 LYS B O 1
ATOM 1623 N N . ALA B 1 49 ? 13.478 26.678 -21.042 1.00 69.45 304 ALA B N 1
ATOM 1624 C CA . ALA B 1 49 ? 14.077 27.834 -21.695 1.00 88.39 304 ALA B CA 1
ATOM 1625 C C . ALA B 1 49 ? 13.612 27.943 -23.142 1.00 77.53 304 ALA B C 1
ATOM 1626 O O . ALA B 1 49 ? 13.452 26.938 -23.842 1.00 78.03 304 ALA B O 1
ATOM 1628 N N . THR B 1 50 ? 13.396 29.182 -23.589 1.00 76.13 305 THR B N 1
ATOM 1629 C CA . THR B 1 50 ? 12.964 29.456 -24.953 1.00 85.55 305 THR B CA 1
ATOM 1630 C C . THR B 1 50 ? 14.017 30.170 -25.788 1.00 81.08 305 THR B C 1
ATOM 1631 O O . THR B 1 50 ? 13.818 30.332 -26.997 1.00 77.14 305 THR B O 1
ATOM 1635 N N . THR B 1 51 ? 15.122 30.597 -25.186 1.00 80.01 306 THR B N 1
ATOM 1636 C CA . THR B 1 51 ? 16.165 31.329 -25.887 1.00 79.16 306 THR B CA 1
ATOM 1637 C C . THR B 1 51 ? 17.508 30.672 -25.604 1.00 75.41 306 THR B C 1
ATOM 1638 O O . THR B 1 51 ? 17.682 29.983 -24.595 1.00 68.63 306 THR B O 1
ATOM 1642 N N . ASN B 1 52 ? 18.461 30.878 -26.518 1.00 51.55 307 ASN B N 1
ATOM 1643 C CA . ASN B 1 52 ? 19.810 30.372 -26.289 1.00 72.58 307 ASN B CA 1
ATOM 1644 C C . ASN B 1 52 ? 20.466 31.078 -25.109 1.00 70.22 307 ASN B C 1
ATOM 1645 O O . ASN B 1 52 ? 21.244 30.468 -24.364 1.00 66.82 307 ASN B O 1
ATOM 1650 N N . GLU B 1 53 ? 20.164 32.366 -24.925 1.00 66.92 308 GLU B N 1
ATOM 1651 C CA . GLU B 1 53 ? 20.738 33.115 -23.814 1.00 67.96 308 GLU B CA 1
ATOM 1652 C C . GLU B 1 53 ? 20.252 32.567 -22.479 1.00 62.35 308 GLU B C 1
ATOM 1653 O O . GLU B 1 53 ? 21.047 32.363 -21.552 1.00 57.39 308 GLU B O 1
ATOM 1659 N N . GLN B 1 54 ? 18.944 32.319 -22.365 1.00 58.00 309 GLN B N 1
ATOM 1660 C CA . GLN B 1 54 ? 18.404 31.712 -21.153 1.00 77.79 309 GLN B CA 1
ATOM 1661 C C . GLN B 1 54 ? 19.052 30.362 -20.880 1.00 80.88 309 GLN B C 1
ATOM 1662 O O . GLN B 1 54 ? 19.356 30.033 -19.729 1.00 54.55 309 GLN B O 1
ATOM 1668 N N . ALA B 1 55 ? 19.295 29.576 -21.931 1.00 52.83 310 ALA B N 1
ATOM 1669 C CA . ALA B 1 55 ? 19.841 28.235 -21.750 1.00 62.03 310 ALA B CA 1
ATOM 1670 C C . ALA B 1 55 ? 21.291 28.283 -21.275 1.00 64.43 310 ALA B C 1
ATOM 1671 O O . ALA B 1 55 ? 21.679 27.565 -20.340 1.00 59.43 310 ALA B O 1
ATOM 1673 N N . THR B 1 56 ? 22.110 29.123 -21.913 1.00 53.07 311 THR B N 1
ATOM 1674 C CA . THR B 1 56 ? 23.491 29.280 -21.467 1.00 65.84 311 THR B CA 1
ATOM 1675 C C . THR B 1 56 ? 23.547 29.824 -20.045 1.00 63.64 311 THR B C 1
ATOM 1676 O O . THR B 1 56 ? 24.402 29.414 -19.248 1.00 55.59 311 THR B O 1
ATOM 1680 N N . GLN B 1 57 ? 22.630 30.733 -19.701 1.00 53.11 312 GLN B N 1
ATOM 1681 C CA . GLN B 1 57 ? 22.610 31.269 -18.345 1.00 63.56 312 GLN B CA 1
ATOM 1682 C C . GLN B 1 57 ? 22.203 30.203 -17.334 1.00 65.94 312 GLN B C 1
ATOM 1683 O O . GLN B 1 57 ? 22.722 30.177 -16.215 1.00 49.64 312 GLN B O 1
ATOM 1689 N N . VAL B 1 58 ? 21.284 29.311 -17.712 1.00 62.23 313 VAL B N 1
ATOM 1690 C CA . VAL B 1 58 ? 20.922 28.202 -16.832 1.00 56.98 313 VAL B CA 1
ATOM 1691 C C . VAL B 1 58 ? 22.130 27.307 -16.590 1.00 50.35 313 VAL B C 1
ATOM 1692 O O . VAL B 1 58 ? 22.411 26.905 -15.453 1.00 50.22 313 VAL B O 1
ATOM 1696 N N . LYS B 1 59 ? 22.871 26.990 -17.657 1.00 47.06 314 LYS B N 1
ATOM 1697 C CA . LYS B 1 59 ? 24.070 26.166 -17.505 1.00 58.47 314 LYS B CA 1
ATOM 1698 C C . LYS B 1 59 ? 25.079 26.823 -16.570 1.00 55.85 314 LYS B C 1
ATOM 1699 O O . LYS B 1 59 ? 25.639 26.173 -15.675 1.00 57.18 314 LYS B O 1
ATOM 1705 N N . ASN B 1 60 ? 25.321 28.121 -16.760 1.00 56.05 315 ASN B N 1
ATOM 1706 C CA . ASN B 1 60 ? 26.344 28.793 -15.965 1.00 60.22 315 ASN B CA 1
ATOM 1707 C C . ASN B 1 60 ? 25.903 28.964 -14.514 1.00 47.47 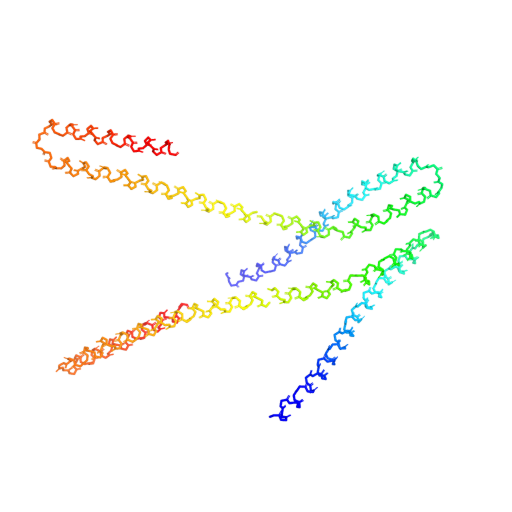315 ASN B C 1
ATOM 1708 O O . ASN B 1 60 ? 26.728 28.881 -13.595 1.00 51.57 315 ASN B O 1
ATOM 1713 N N . GLN B 1 61 ? 24.607 29.184 -14.283 1.00 48.72 316 GLN B N 1
ATOM 1714 C CA . GLN B 1 61 ? 24.111 29.252 -12.913 1.00 54.92 316 GLN B CA 1
ATOM 1715 C C . GLN B 1 61 ? 24.221 27.895 -12.230 1.00 52.32 316 GLN B C 1
ATOM 1716 O O . GLN B 1 61 ? 24.531 27.817 -11.034 1.00 41.87 316 GLN B O 1
ATOM 1722 N N . PHE B 1 62 ? 23.989 26.812 -12.978 1.00 43.92 317 PHE B N 1
ATOM 1723 C CA . PHE B 1 62 ? 24.213 25.484 -12.420 1.00 47.45 317 PHE B CA 1
ATOM 1724 C C . PHE B 1 62 ? 25.671 25.298 -12.028 1.00 50.79 317 PHE B C 1
ATOM 1725 O O . PHE B 1 62 ? 25.973 24.753 -10.962 1.00 43.29 317 PHE B O 1
ATOM 1733 N N . LEU B 1 63 ? 26.592 25.716 -12.901 1.00 43.57 318 LEU B N 1
ATOM 1734 C CA . LEU B 1 63 ? 28.012 25.558 -12.593 1.00 50.71 318 LEU B CA 1
ATOM 1735 C C . LEU B 1 63 ? 28.397 26.351 -11.349 1.00 51.40 318 LEU B C 1
ATOM 1736 O O . LEU B 1 63 ? 29.144 25.860 -10.491 1.00 50.12 318 LEU B O 1
ATOM 1741 N N . GLU B 1 64 ? 27.881 27.577 -11.227 1.00 44.23 319 GLU B N 1
ATOM 1742 C CA . GLU B 1 64 ? 28.163 28.388 -10.045 1.00 47.89 319 GLU B CA 1
ATOM 1743 C C . GLU B 1 64 ? 27.613 27.737 -8.779 1.00 43.33 319 GLU B C 1
ATOM 1744 O O . GLU B 1 64 ? 28.297 27.692 -7.746 1.00 49.57 319 GLU B O 1
ATOM 1750 N N . ASN B 1 65 ? 26.383 27.219 -8.839 1.00 46.62 320 ASN B N 1
ATOM 1751 C CA . ASN B 1 65 ? 25.799 26.568 -7.669 1.00 49.80 320 ASN B CA 1
ATOM 1752 C C . ASN B 1 65 ? 26.575 25.312 -7.287 1.00 49.24 320 ASN B C 1
ATOM 1753 O O . ASN B 1 65 ? 26.764 25.029 -6.097 1.00 40.86 320 ASN B O 1
ATOM 1758 N N . ALA B 1 66 ? 27.029 24.549 -8.284 1.00 40.83 321 ALA B N 1
ATOM 1759 C CA . ALA B 1 66 ? 27.825 23.359 -8.004 1.00 51.61 321 ALA B CA 1
ATOM 1760 C C . ALA B 1 66 ? 29.136 23.730 -7.325 1.00 46.44 321 ALA B C 1
ATOM 1761 O O . ALA B 1 66 ? 29.569 23.059 -6.377 1.00 52.85 321 ALA B O 1
ATOM 1763 N N . GLN B 1 67 ? 29.776 24.805 -7.793 1.00 47.83 322 GLN B N 1
ATOM 1764 C CA . GLN B 1 67 ? 30.993 25.274 -7.138 1.00 59.77 322 GLN B CA 1
ATOM 1765 C C . GLN B 1 67 ? 30.719 25.682 -5.694 1.00 61.43 322 GLN B C 1
ATOM 1766 O O . GLN B 1 67 ? 31.503 25.361 -4.793 1.00 53.28 322 GLN B O 1
ATOM 1772 N N . LYS B 1 68 ? 29.603 26.375 -5.450 1.00 47.29 323 LYS B N 1
ATOM 1773 C CA . LYS B 1 68 ? 29.285 26.805 -4.088 1.00 63.84 323 LYS B CA 1
ATOM 1774 C C . LYS B 1 68 ? 29.042 25.611 -3.170 1.00 50.67 323 LYS B C 1
ATOM 1775 O O . LYS B 1 68 ? 29.467 25.609 -2.009 1.00 51.18 323 LYS B O 1
ATOM 1781 N N . LEU B 1 69 ? 28.368 24.580 -3.681 1.00 49.30 324 LEU B N 1
ATOM 1782 C CA . LEU B 1 69 ? 28.124 23.370 -2.897 1.00 64.53 324 LEU B CA 1
ATOM 1783 C C . LEU B 1 69 ? 29.434 22.670 -2.542 1.00 55.77 324 LEU B C 1
ATOM 1784 O O . LEU B 1 69 ? 29.668 22.280 -1.378 1.00 50.31 324 LEU B O 1
ATOM 1789 N N . LYS B 1 70 ? 30.299 22.498 -3.547 1.00 50.04 325 LYS B N 1
ATOM 1790 C CA . LYS B 1 70 ? 31.606 21.893 -3.316 1.00 62.48 325 LYS B CA 1
ATOM 1791 C C . LYS B 1 70 ? 32.411 22.696 -2.302 1.00 48.06 325 LYS B C 1
ATOM 1792 O O . LYS B 1 70 ? 33.143 22.125 -1.484 1.00 52.47 325 LYS B O 1
ATOM 1798 N N . GLU B 1 71 ? 32.271 24.022 -2.324 1.00 39.31 326 GLU B N 1
ATOM 1799 C CA . GLU B 1 71 ? 33.015 24.859 -1.392 1.00 50.67 326 GLU B CA 1
ATOM 1800 C C . GLU B 1 71 ? 32.442 24.819 0.020 1.00 61.82 326 GLU B C 1
ATOM 1801 O O . GLU B 1 71 ? 33.191 25.010 0.985 1.00 52.27 326 GLU B O 1
ATOM 1807 N N . ILE B 1 72 ? 31.135 24.592 0.169 1.00 49.82 327 ILE B N 1
ATOM 1808 C CA . ILE B 1 72 ? 30.552 24.619 1.508 1.00 47.54 327 ILE B CA 1
ATOM 1809 C C . ILE B 1 72 ? 30.641 23.285 2.242 1.00 49.53 327 ILE B C 1
ATOM 1810 O O . ILE B 1 72 ? 30.479 23.268 3.469 1.00 50.95 327 ILE B O 1
ATOM 1815 N N . GLN B 1 73 ? 30.873 22.173 1.534 1.00 55.25 328 GLN B N 1
ATOM 1816 C CA . GLN B 1 73 ? 31.007 20.865 2.203 1.00 55.70 328 GLN B CA 1
ATOM 1817 C C . GLN B 1 73 ? 31.856 20.867 3.478 1.00 55.32 328 GLN B C 1
ATOM 1818 O O . GLN B 1 73 ? 31.366 20.382 4.515 1.00 52.09 328 GLN B O 1
ATOM 1824 N N . PRO B 1 74 ? 33.099 21.369 3.496 1.00 65.54 329 PRO B N 1
ATOM 1825 C CA . PRO B 1 74 ? 33.856 21.363 4.763 1.00 50.28 329 PRO B CA 1
ATOM 1826 C C . PRO B 1 74 ? 33.206 22.209 5.845 1.00 60.74 329 PRO B C 1
ATOM 1827 O O . PRO B 1 74 ? 33.270 21.867 7.037 1.00 55.09 329 PRO B O 1
ATOM 1831 N N . LEU B 1 75 ? 32.566 23.311 5.447 1.00 54.54 330 LEU B N 1
ATOM 1832 C CA . LEU B 1 75 ? 31.825 24.126 6.400 1.00 46.51 330 LEU B CA 1
ATOM 1833 C C . LEU B 1 75 ? 30.650 23.352 6.984 1.00 41.95 330 LEU B C 1
ATOM 1834 O O . LEU B 1 75 ? 30.329 23.515 8.166 1.00 49.89 330 LEU B O 1
ATOM 1839 N N . ILE B 1 76 ? 30.017 22.489 6.182 1.00 35.98 331 ILE B N 1
ATOM 1840 C CA . ILE B 1 76 ? 28.965 21.608 6.690 1.00 42.45 331 ILE B CA 1
ATOM 1841 C C . ILE B 1 76 ? 29.520 20.693 7.773 1.00 50.59 331 ILE B C 1
ATOM 1842 O O . ILE B 1 76 ? 28.915 20.525 8.845 1.00 43.41 331 ILE B O 1
ATOM 1847 N N . LYS B 1 77 ? 30.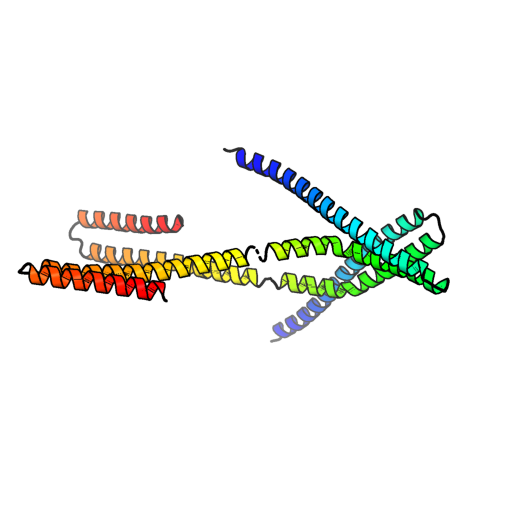674 20.075 7.504 1.00 50.65 332 LYS B N 1
ATOM 1848 C CA . LYS B 1 77 ? 31.263 19.177 8.498 1.00 43.54 332 LYS B CA 1
ATOM 1849 C C . LYS B 1 77 ? 31.587 19.921 9.792 1.00 54.11 332 LYS B C 1
ATOM 1850 O O . LYS B 1 77 ? 31.264 19.453 10.896 1.00 55.80 332 LYS B O 1
ATOM 1856 N N . GLU B 1 78 ? 32.213 21.095 9.673 1.00 48.61 333 GLU B N 1
ATOM 1857 C CA . GLU B 1 78 ? 32.582 21.862 10.860 1.00 57.79 333 GLU B CA 1
ATOM 1858 C C . GLU B 1 78 ? 31.350 22.314 11.638 1.00 63.60 333 GLU B C 1
ATOM 1859 O O . GLU B 1 78 ? 31.357 22.320 12.876 1.00 54.38 333 GLU B O 1
ATOM 1865 N N . THR B 1 79 ? 30.279 22.682 10.930 1.00 47.70 334 THR B N 1
ATOM 1866 C CA . THR B 1 79 ? 29.054 23.110 11.598 1.00 40.28 334 THR B CA 1
ATOM 1867 C C . THR B 1 79 ? 28.420 21.960 12.369 1.00 51.93 334 THR B C 1
ATOM 1868 O O . THR B 1 79 ? 27.972 22.135 13.510 1.00 45.71 334 THR B O 1
ATOM 1872 N N . ASN B 1 80 ? 28.371 20.771 11.760 1.00 43.81 335 ASN B N 1
ATOM 1873 C CA . ASN B 1 80 ? 27.844 19.608 12.469 1.00 38.34 335 ASN B CA 1
ATOM 1874 C C . ASN B 1 80 ? 28.668 19.303 13.715 1.00 50.84 335 ASN B C 1
ATOM 1875 O O . ASN B 1 80 ? 28.115 18.969 14.773 1.00 56.85 335 ASN B O 1
ATOM 1880 N N . VAL B 1 81 ? 29.995 19.425 13.612 1.00 49.38 336 VAL B N 1
ATOM 1881 C CA . VAL B 1 81 ? 30.853 19.159 14.767 1.00 66.28 336 VAL B CA 1
ATOM 1882 C C . VAL B 1 81 ? 30.579 20.162 15.885 1.00 55.88 336 VAL B C 1
ATOM 1883 O O . VAL B 1 81 ? 30.446 19.791 17.061 1.00 56.98 336 VAL B O 1
ATOM 1887 N N . LYS B 1 82 ? 30.495 21.450 15.535 1.00 44.41 337 LYS B N 1
ATOM 1888 C CA . LYS B 1 82 ? 30.208 22.469 16.542 1.00 46.09 337 LYS B CA 1
ATOM 1889 C C . LYS B 1 82 ? 28.853 22.232 17.194 1.00 50.86 337 LYS B C 1
ATOM 1890 O O . LYS B 1 82 ? 28.693 22.428 18.405 1.00 56.01 337 LYS B O 1
ATOM 1896 N N . LEU B 1 83 ? 27.865 21.804 16.404 1.00 46.51 338 LEU B N 1
ATOM 1897 C CA . LEU B 1 83 ? 26.537 21.532 16.946 1.00 53.03 338 LEU B CA 1
ATOM 1898 C C . LEU B 1 83 ? 26.579 20.384 17.947 1.00 54.26 338 LEU B C 1
ATOM 1899 O O . LEU B 1 83 ? 25.988 20.465 19.034 1.00 50.10 338 LEU B O 1
ATOM 1904 N N . TYR B 1 84 ? 27.276 19.301 17.594 1.00 55.28 339 TYR B N 1
ATOM 1905 C CA . TYR B 1 84 ? 27.374 18.163 18.503 1.00 67.53 339 TYR B CA 1
ATOM 1906 C C . TYR B 1 84 ? 28.082 18.552 19.796 1.00 71.24 339 TYR B C 1
ATOM 1907 O O . TYR B 1 84 ? 27.673 18.135 20.890 1.00 73.02 339 TYR B O 1
ATOM 1916 N N . LYS B 1 85 ? 29.141 19.361 19.692 1.00 56.62 340 LYS B N 1
ATOM 1917 C CA . LYS B 1 85 ? 29.850 19.806 20.889 1.00 65.63 340 LYS B CA 1
ATOM 1918 C C . LYS B 1 85 ? 28.954 20.669 21.771 1.00 66.94 340 LYS B C 1
ATOM 1919 O O . LYS B 1 85 ? 28.923 20.503 23.001 1.00 64.97 340 LYS B O 1
ATOM 1925 N N . ALA B 1 86 ? 28.225 21.606 21.157 1.00 55.87 341 ALA B N 1
ATOM 1926 C CA . ALA B 1 86 ? 27.339 22.479 21.919 1.00 56.02 341 ALA B CA 1
ATOM 1927 C C . ALA B 1 86 ? 26.219 21.695 22.585 1.00 71.19 341 ALA B C 1
ATOM 1928 O O . ALA B 1 86 ? 25.733 22.091 23.651 1.00 74.28 341 ALA B O 1
ATOM 1938 N N . SER B 1 88 ? 26.534 18.374 23.598 1.00 74.65 343 SER B N 1
ATOM 1939 C CA . SER B 1 88 ? 27.107 17.518 24.632 1.00 75.08 343 SER B CA 1
ATOM 1940 C C . SER B 1 88 ? 27.506 18.321 25.865 1.00 82.16 343 SER B C 1
ATOM 1941 O O . SER B 1 88 ? 27.344 17.848 27.000 1.00 77.45 343 SER B O 1
ATOM 1944 N N . GLU B 1 89 ? 28.018 19.542 25.674 1.00 68.78 344 GLU B N 1
ATOM 1945 C CA . GLU B 1 89 ? 28.403 20.343 26.834 1.00 96.68 344 GLU B CA 1
ATOM 1946 C C . GLU B 1 89 ? 27.187 20.711 27.679 1.00 87.57 344 GLU B C 1
ATOM 1947 O O . GLU B 1 89 ? 27.235 20.639 28.916 1.00 80.60 344 GLU B O 1
ATOM 1953 N N . SER B 1 90 ? 26.082 21.089 27.030 1.00 81.40 345 SER B N 1
ATOM 1954 C CA . SER B 1 90 ? 24.871 21.431 27.769 1.00 94.22 345 SER B CA 1
ATOM 1955 C C . SER B 1 90 ? 24.297 20.209 28.471 1.00 84.75 345 SER B C 1
ATOM 1956 O O . SER B 1 90 ? 23.805 20.306 29.604 1.00 78.57 345 SER B O 1
ATOM 1959 N N . LEU B 1 91 ? 24.351 19.048 27.811 1.00 93.11 346 LEU B N 1
ATOM 1960 C CA . LEU B 1 91 ? 23.901 17.816 28.450 1.00 88.24 346 LEU B CA 1
ATOM 1961 C C . LEU B 1 91 ? 24.712 17.519 29.706 1.00 86.47 346 LEU B C 1
ATOM 1962 O O . LEU B 1 91 ? 24.147 17.166 30.747 1.00 85.38 346 LEU B O 1
ATOM 1967 N N . GLU B 1 92 ? 26.037 17.674 29.633 1.00 83.84 347 GLU B N 1
ATOM 1968 C CA . GLU B 1 92 ? 26.874 17.401 30.799 1.00 93.36 347 GLU B CA 1
ATOM 1969 C C . GLU B 1 92 ? 26.605 18.400 31.921 1.00 96.70 347 GLU B C 1
ATOM 1970 O O . GLU B 1 92 ? 26.576 18.027 33.102 1.00 86.01 347 GLU B O 1
ATOM 1976 N N . GLN B 1 93 ? 26.399 19.673 31.571 1.00 85.68 348 GLN B N 1
ATOM 1977 C CA . GLN B 1 93 ? 26.100 20.686 32.582 1.00 89.78 348 GLN B CA 1
ATOM 1978 C C . GLN B 1 93 ? 24.795 20.370 33.306 1.00 95.61 348 GLN B C 1
ATOM 1979 O O . GLN B 1 93 ? 24.729 20.398 34.544 1.00 87.67 348 GLN B O 1
ATOM 1985 N N . VAL B 1 94 ? 23.739 20.079 32.542 1.00 89.44 349 VAL B N 1
ATOM 1986 C CA . VAL B 1 94 ? 22.450 19.750 33.145 1.00 99.72 349 VAL B CA 1
ATOM 1987 C C . VAL B 1 94 ? 22.561 18.480 33.980 1.00 85.27 349 VAL B C 1
ATOM 1988 O O . VAL B 1 94 ? 21.952 18.369 35.053 1.00 84.46 349 VAL B O 1
ATOM 1992 N N . GLU B 1 95 ? 23.347 17.511 33.508 1.00 81.41 350 GLU B N 1
ATOM 1993 C CA . GLU B 1 95 ? 23.562 16.281 34.262 1.00 86.77 350 GLU B CA 1
ATOM 1994 C C . GLU B 1 95 ? 24.179 16.574 35.622 1.00 105.98 350 GLU B C 1
ATOM 1995 O O . GLU B 1 95 ? 23.717 16.064 36.651 1.00 79.12 350 GLU B O 1
ATOM 2001 N N . LYS B 1 96 ? 25.223 17.406 35.646 1.00 84.79 351 LYS B N 1
ATOM 2002 C CA . LYS B 1 96 ? 25.879 17.725 36.911 1.00 86.09 351 LYS B CA 1
ATOM 2003 C C . LYS B 1 96 ? 24.949 18.493 37.844 1.00 82.77 351 LYS B C 1
ATOM 2004 O O . LYS B 1 96 ? 24.922 18.233 39.054 1.00 78.47 351 LYS B O 1
ATOM 2010 N N . GLU B 1 97 ? 24.171 19.434 37.301 1.00 75.86 352 GLU B N 1
ATOM 2011 C CA . GLU B 1 97 ? 23.246 20.196 38.139 1.00 67.35 352 GLU B CA 1
ATOM 2012 C C . GLU B 1 97 ? 22.189 19.288 38.761 1.00 87.31 352 GLU B C 1
ATOM 2013 O O . GLU B 1 97 ? 21.891 19.384 39.963 1.00 73.40 352 GLU B O 1
ATOM 2019 N N . LEU B 1 98 ? 21.610 18.394 37.954 1.00 75.75 353 LEU B N 1
ATOM 2020 C CA . LEU B 1 98 ? 20.593 17.484 38.470 1.00 86.22 353 LEU B CA 1
ATOM 2021 C C . LEU B 1 98 ? 21.182 16.530 39.499 1.00 80.79 353 LEU B C 1
ATOM 2022 O O . LEU B 1 98 ? 20.538 16.223 40.510 1.00 81.47 353 LEU B O 1
ATOM 2027 N N . LYS B 1 99 ? 22.405 16.049 39.259 1.00 75.01 354 LYS B N 1
ATOM 2028 C CA . LYS B 1 99 ? 23.055 15.175 40.228 1.00 82.27 354 LYS B CA 1
ATOM 2029 C C . LYS B 1 99 ? 23.278 15.896 41.551 1.00 78.23 354 LYS B C 1
ATOM 2030 O O . LYS B 1 99 ? 23.051 15.323 42.623 1.00 76.53 354 LYS B O 1
ATOM 2036 N N . HIS B 1 100 ? 23.702 17.161 41.495 1.00 72.63 355 HIS B N 1
ATOM 2037 C CA . HIS B 1 100 ? 23.897 17.928 42.721 1.00 82.96 355 HIS B CA 1
ATOM 2038 C C . HIS B 1 100 ? 22.590 18.084 43.489 1.00 80.25 355 HIS B C 1
ATOM 2039 O O . HIS B 1 100 ? 22.543 17.873 44.708 1.00 65.79 355 HIS B O 1
ATOM 2046 N N . ASN B 1 101 ? 21.515 18.461 42.789 1.00 75.52 356 ASN B N 1
ATOM 2047 C CA . ASN B 1 101 ? 20.236 18.664 43.469 1.00 75.84 356 ASN B CA 1
ATOM 2048 C C . ASN B 1 101 ? 19.716 17.365 44.079 1.00 81.76 356 ASN B C 1
ATOM 2049 O O . ASN B 1 101 ? 19.245 17.349 45.228 1.00 73.41 356 ASN B O 1
ATOM 2054 N N . SER B 1 102 ? 19.794 16.266 43.325 1.00 74.55 357 SER B N 1
ATOM 2055 C CA . SER B 1 102 ? 19.326 14.984 43.837 1.00 78.17 357 SER B CA 1
ATOM 2056 C C . SER B 1 102 ? 20.144 14.539 45.042 1.00 63.44 357 SER B C 1
ATOM 2057 O O . SER B 1 102 ? 19.585 14.043 46.027 1.00 52.55 357 SER B O 1
ATOM 2060 N N . GLU B 1 103 ? 21.468 14.714 44.990 1.00 53.60 358 GLU B N 1
ATOM 2061 C CA . GLU B 1 103 ? 22.299 14.320 46.122 1.00 71.07 358 GLU B CA 1
ATOM 2062 C C . GLU B 1 103 ? 22.004 15.176 47.345 1.00 72.35 358 GLU B C 1
ATOM 2063 O O . GLU B 1 103 ? 22.000 14.673 48.473 1.00 60.59 358 GLU B O 1
ATOM 2069 N N . ALA B 1 104 ? 21.728 16.467 47.144 1.00 62.17 359 ALA B N 1
ATOM 2070 C CA . ALA B 1 104 ? 21.394 17.331 48.273 1.00 71.41 359 ALA B CA 1
ATOM 2071 C C . ALA B 1 104 ? 20.093 16.890 48.935 1.00 73.41 359 ALA B C 1
ATOM 2072 O O . ALA B 1 104 ? 20.013 16.785 50.166 1.00 72.97 359 ALA B O 1
ATOM 2074 N N . ASN B 1 105 ? 19.060 16.623 48.130 1.00 59.57 360 ASN B N 1
ATOM 2075 C CA . ASN B 1 105 ? 17.792 16.167 48.700 1.00 77.34 360 ASN B CA 1
ATOM 2076 C C . ASN B 1 105 ? 17.955 14.827 49.409 1.00 69.88 360 ASN B C 1
ATOM 2077 O O . ASN B 1 105 ? 17.404 14.615 50.501 1.00 75.32 360 ASN B O 1
ATOM 2082 N N . LEU B 1 106 ? 18.715 13.911 48.803 1.00 63.55 361 LEU B N 1
ATOM 2083 C CA . LEU B 1 106 ? 18.955 12.613 49.422 1.00 73.97 361 LEU B CA 1
ATOM 2084 C C . LEU B 1 106 ? 19.678 12.760 50.754 1.00 68.18 361 LEU B C 1
ATOM 2085 O O . LEU B 1 106 ? 19.330 12.090 51.734 1.00 48.87 361 LEU B O 1
ATOM 2090 N N . GLU B 1 107 ? 20.688 13.630 50.811 1.00 57.46 362 GLU B N 1
ATOM 2091 C CA . GLU B 1 107 ? 21.427 13.819 52.052 1.00 61.92 362 GLU B CA 1
ATOM 2092 C C . GLU B 1 107 ? 20.553 14.459 53.120 1.00 53.12 362 GLU B C 1
ATOM 2093 O O . GLU B 1 107 ? 20.675 14.132 54.306 1.00 46.19 362 GLU B O 1
ATOM 2099 N N . ASP B 1 108 ? 19.658 15.366 52.720 1.00 47.85 363 ASP B N 1
ATOM 2100 C CA . ASP B 1 108 ? 18.714 15.936 53.677 1.00 64.88 363 ASP B CA 1
ATOM 2101 C C . ASP B 1 108 ? 17.825 14.851 54.274 1.00 74.22 363 ASP B C 1
ATOM 2102 O O . ASP B 1 108 ? 17.622 14.795 55.497 1.00 48.03 363 ASP B O 1
ATOM 2107 N N . LEU B 1 109 ? 17.292 13.971 53.419 1.00 54.72 364 LEU B N 1
ATOM 2108 C CA . LEU B 1 109 ? 16.455 12.881 53.918 1.00 58.25 364 LEU B CA 1
ATOM 2109 C C . LEU B 1 109 ? 17.240 11.955 54.840 1.00 49.71 364 LEU B C 1
ATOM 2110 O O . LEU B 1 109 ? 16.735 11.532 55.889 1.00 54.66 364 LEU B O 1
ATOM 2115 N N . VAL B 1 110 ? 18.481 11.632 54.466 1.00 45.00 365 VAL B N 1
ATOM 2116 C CA . VAL B 1 110 ? 19.299 10.733 55.275 1.00 41.99 365 VAL B CA 1
ATOM 2117 C C . VAL B 1 110 ? 19.577 11.348 56.641 1.00 59.99 365 VAL B C 1
ATOM 2118 O O . VAL B 1 110 ? 19.485 10.669 57.671 1.00 42.54 365 VAL B O 1
ATOM 2122 N N . ALA B 1 111 ? 19.907 12.641 56.674 1.00 49.42 366 ALA B N 1
ATOM 2123 C CA . ALA B 1 111 ? 20.188 13.299 57.946 1.00 53.90 366 ALA B CA 1
ATOM 2124 C C . ALA B 1 111 ? 18.944 13.357 58.826 1.00 43.22 366 ALA B C 1
ATOM 2125 O O . ALA B 1 111 ? 19.023 13.105 60.035 1.00 48.11 366 ALA B O 1
ATOM 2127 N N . LYS B 1 112 ? 17.787 13.677 58.239 1.00 49.55 367 LYS B N 1
ATOM 2128 C CA . LYS B 1 112 ? 16.558 13.721 59.027 1.00 39.35 367 LYS B CA 1
ATOM 2129 C C . LYS B 1 112 ? 16.217 12.350 59.599 1.00 59.09 367 LYS B C 1
ATOM 2130 O O . LYS B 1 112 ? 15.846 12.233 60.775 1.00 56.97 367 LYS B O 1
ATOM 2136 N N . SER B 1 113 ? 16.348 11.296 58.788 1.00 49.11 368 SER B N 1
ATOM 2137 C CA . SER B 1 113 ? 16.032 9.954 59.271 1.00 52.74 368 SER B CA 1
ATOM 2138 C C . SER B 1 113 ? 17.011 9.509 60.351 1.00 51.74 368 SER B C 1
ATOM 2139 O O . SER B 1 113 ? 16.609 8.890 61.345 1.00 47.94 368 SER B O 1
ATOM 2142 N N . LYS B 1 114 ? 18.300 9.816 60.173 1.00 40.04 369 LYS B N 1
ATOM 2143 C CA . LYS B 1 114 ? 19.288 9.489 61.193 1.00 43.76 369 LYS B CA 1
ATOM 2144 C C . LYS B 1 114 ? 18.977 10.196 62.504 1.00 63.66 369 LYS B C 1
ATOM 2145 O O . LYS B 1 114 ? 19.090 9.599 63.581 1.00 39.12 369 LYS B O 1
ATOM 2151 N N . GLU B 1 115 ? 18.567 11.465 62.435 1.00 55.86 370 GLU B N 1
ATOM 2152 C CA . GLU B 1 115 ? 18.269 12.195 63.663 1.00 55.22 370 GLU B CA 1
ATOM 2153 C C . GLU B 1 115 ? 17.017 11.652 64.341 1.00 60.19 370 GLU B C 1
ATOM 2154 O O . GLU B 1 115 ? 16.956 11.578 65.574 1.00 41.59 370 GLU B O 1
ATOM 2160 N N . ILE B 1 116 ? 16.010 11.268 63.553 1.00 43.49 371 ILE B N 1
ATOM 2161 C CA . ILE B 1 116 ? 14.807 10.667 64.125 1.00 57.95 371 ILE B CA 1
ATOM 2162 C C . ILE B 1 116 ? 15.157 9.375 64.850 1.00 51.18 371 ILE B C 1
ATOM 2163 O O . ILE B 1 116 ? 14.726 9.138 65.987 1.00 47.72 371 ILE B O 1
ATOM 2168 N N . VAL B 1 117 ? 15.946 8.518 64.197 1.00 53.64 372 VAL B N 1
ATOM 2169 C CA . VAL B 1 117 ? 16.335 7.255 64.817 1.00 44.96 372 VAL B CA 1
ATOM 2170 C C . VAL B 1 117 ? 17.145 7.508 66.082 1.00 55.89 372 VAL B C 1
ATOM 2171 O O . VAL B 1 117 ? 16.955 6.835 67.100 1.00 55.93 372 VAL B O 1
ATOM 2175 N N . ARG B 1 118 ? 18.034 8.503 66.054 1.00 45.28 373 ARG B N 1
ATOM 2176 C CA . ARG B 1 118 ? 18.848 8.803 67.228 1.00 49.83 373 ARG B CA 1
ATOM 2177 C C . ARG B 1 118 ? 17.980 9.265 68.397 1.00 48.95 373 ARG B C 1
ATOM 2178 O O . ARG B 1 118 ? 18.089 8.740 69.516 1.00 41.73 373 ARG B O 1
ATOM 2186 N N . GLU B 1 119 ? 17.101 10.243 68.150 1.00 38.00 374 GLU B N 1
ATOM 2187 C CA . GLU B 1 119 ? 16.224 10.749 69.202 1.00 47.76 374 GLU B CA 1
ATOM 2188 C C . GLU B 1 119 ? 15.358 9.639 69.779 1.00 58.63 374 GLU B C 1
ATOM 2189 O O . GLU B 1 119 ? 15.218 9.511 71.004 1.00 42.27 374 GLU B O 1
ATOM 2195 N N . TYR B 1 120 ? 14.767 8.817 68.913 1.00 38.40 375 TYR B N 1
ATOM 2196 C CA . TYR B 1 120 ? 13.825 7.833 69.422 1.00 47.06 375 TYR B CA 1
ATOM 2197 C C . TYR B 1 120 ? 14.523 6.640 70.058 1.00 45.77 375 TYR B C 1
ATOM 2198 O O . TYR B 1 120 ? 13.970 6.045 70.984 1.00 44.97 375 TYR B O 1
ATOM 2207 N N . GLU B 1 121 ? 15.738 6.296 69.625 1.00 36.70 376 GLU B N 1
ATOM 2208 C CA . GLU B 1 121 ? 16.509 5.298 70.356 1.00 37.61 376 GLU B CA 1
ATOM 2209 C C . GLU B 1 121 ? 16.888 5.816 71.736 1.00 55.77 376 GLU B C 1
ATOM 2210 O O . GLU B 1 121 ? 16.876 5.060 72.716 1.00 36.22 376 GLU B O 1
ATOM 2216 N N . GLY B 1 122 ? 17.217 7.108 71.836 1.00 38.00 377 GLY B N 1
ATOM 2217 C CA . GLY B 1 122 ? 17.464 7.692 73.145 1.00 33.60 377 GLY B CA 1
ATOM 2218 C C . GLY B 1 122 ? 16.243 7.638 74.044 1.00 38.36 377 GLY B C 1
ATOM 2219 O O . GLY B 1 122 ? 16.349 7.334 75.236 1.00 45.62 377 GLY B O 1
ATOM 2220 N N . LYS B 1 123 ? 15.068 7.937 73.488 1.00 34.97 378 LYS B N 1
ATOM 2221 C CA . LYS B 1 123 ? 13.843 7.867 74.283 1.00 33.72 378 LYS B CA 1
ATOM 2222 C C . LYS B 1 123 ? 13.514 6.430 74.673 1.00 49.67 378 LYS B C 1
ATOM 2223 O O . LYS B 1 123 ? 13.076 6.171 75.802 1.00 38.99 378 LYS B O 1
ATOM 2229 N N . LEU B 1 124 ? 13.720 5.482 73.754 1.00 40.19 379 LEU B N 1
ATOM 2230 C CA . LEU B 1 124 ? 13.400 4.085 74.024 1.00 35.82 379 LEU B CA 1
ATOM 2231 C C . LEU B 1 124 ? 14.322 3.503 75.089 1.00 38.40 379 LEU B C 1
ATOM 2232 O O . LEU B 1 124 ? 13.873 2.744 75.956 1.00 42.67 379 LEU B O 1
ATOM 2237 N N . ASN B 1 125 ? 15.613 3.853 75.048 1.00 46.09 380 ASN B N 1
ATOM 2238 C CA . ASN B 1 125 ? 16.540 3.385 76.075 1.00 47.36 380 ASN B CA 1
ATOM 2239 C C . ASN B 1 125 ? 16.107 3.826 77.466 1.00 44.00 380 ASN B C 1
ATOM 2240 O O . ASN B 1 125 ? 16.428 3.157 78.455 1.00 39.65 380 ASN B O 1
ATOM 2245 N N . GLN B 1 126 ? 15.385 4.939 77.563 1.00 42.54 381 GLN B N 1
ATOM 2246 C CA . GLN B 1 126 ? 14.908 5.454 78.838 1.00 51.65 381 GLN B CA 1
ATOM 2247 C C . GLN B 1 126 ? 13.492 5.005 79.173 1.00 54.21 381 GLN B 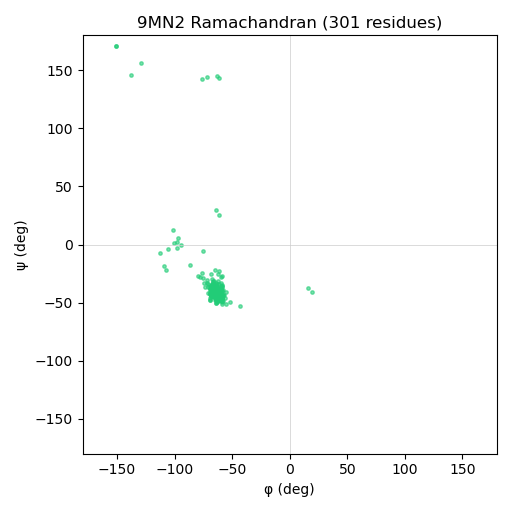C 1
ATOM 2248 O O . GLN B 1 126 ? 12.980 5.379 80.233 1.00 39.68 381 GLN B O 1
ATOM 2254 N N . SER B 1 127 ? 12.845 4.231 78.303 1.00 36.37 382 SER B N 1
ATOM 2255 C CA . SER B 1 127 ? 11.474 3.815 78.565 1.00 42.30 382 SER B CA 1
ATOM 2256 C C . SER B 1 127 ? 11.413 2.957 79.824 1.00 38.22 382 SER B C 1
ATOM 2257 O O . SER B 1 127 ? 12.334 2.195 80.134 1.00 33.29 382 SER B O 1
ATOM 2260 N N . LYS B 1 128 ? 10.312 3.102 80.563 1.00 37.83 383 LYS B N 1
ATOM 2261 C CA . LYS B 1 128 ? 10.167 2.486 81.873 1.00 43.11 383 LYS B CA 1
ATOM 2262 C C . LYS B 1 128 ? 9.163 1.344 81.909 1.00 52.72 383 LYS B C 1
ATOM 2263 O O . LYS B 1 128 ? 9.202 0.541 82.846 1.00 39.65 383 LYS B O 1
ATOM 2269 N N . ASN B 1 129 ? 8.269 1.253 80.928 1.00 39.36 384 ASN B N 1
ATOM 2270 C CA . ASN B 1 129 ? 7.281 0.185 80.884 1.00 37.34 384 ASN B CA 1
ATOM 2271 C C . ASN B 1 129 ? 6.922 -0.102 79.434 1.00 43.44 384 ASN B C 1
ATOM 2272 O O . ASN B 1 129 ? 7.306 0.628 78.515 1.00 35.45 384 ASN B O 1
ATOM 2277 N N . LEU B 1 130 ? 6.170 -1.180 79.243 1.00 33.31 385 LEU B N 1
ATOM 2278 C CA . LEU B 1 130 ? 5.770 -1.655 77.924 1.00 47.49 385 LEU B CA 1
ATOM 2279 C C . LEU B 1 130 ? 4.881 -0.657 77.178 1.00 46.53 385 LEU B C 1
ATOM 2280 O O . LEU B 1 130 ? 5.080 -0.452 75.972 1.00 51.37 385 LEU B O 1
ATOM 2285 N N . PRO B 1 131 ? 3.883 -0.035 77.823 1.00 50.59 386 PRO B N 1
ATOM 2286 C CA . PRO B 1 131 ? 3.091 0.975 77.091 1.00 53.32 386 PRO B CA 1
ATOM 2287 C C . PRO B 1 131 ? 3.930 2.121 76.549 1.00 43.78 386 PRO B C 1
ATOM 2288 O O . PRO B 1 131 ? 3.749 2.530 75.392 1.00 42.20 386 PRO B O 1
ATOM 2292 N N . GLU B 1 132 ? 4.860 2.644 77.351 1.00 35.48 387 GLU B N 1
ATOM 2293 C CA . GLU B 1 132 ? 5.712 3.731 76.880 1.00 40.70 387 GLU B CA 1
ATOM 2294 C C . GLU B 1 132 ? 6.588 3.280 75.718 1.00 55.19 387 GLU B C 1
ATOM 2295 O O . GLU B 1 132 ? 6.751 4.013 74.733 1.00 41.86 387 GLU B O 1
A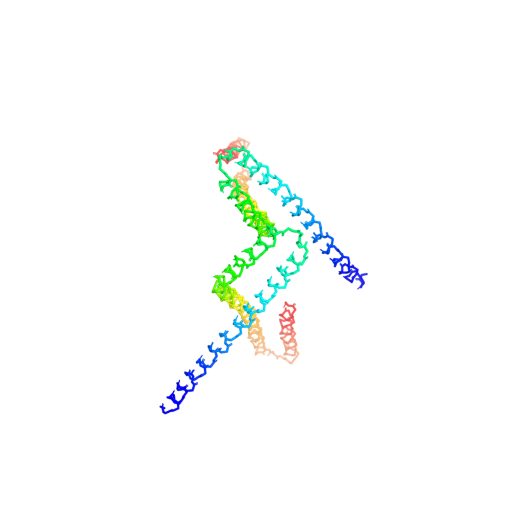TOM 2301 N N . LEU B 1 133 ? 7.147 2.069 75.808 1.00 40.51 388 LEU B N 1
ATOM 2302 C CA . LEU B 1 133 ? 7.950 1.527 74.715 1.00 46.07 388 LEU B CA 1
ATOM 2303 C C . LEU B 1 133 ? 7.137 1.444 73.431 1.00 46.55 388 LEU B C 1
ATOM 2304 O O . LEU B 1 133 ? 7.596 1.869 72.365 1.00 45.22 388 LEU B O 1
ATOM 2309 N N . LYS B 1 134 ? 5.937 0.863 73.509 1.00 44.75 389 LYS B N 1
ATOM 2310 C CA . LYS B 1 134 ? 5.122 0.695 72.310 1.00 52.53 389 LYS B CA 1
ATOM 2311 C C . LYS B 1 134 ? 4.732 2.041 71.714 1.00 51.56 389 LYS B C 1
ATOM 2312 O O . LYS B 1 134 ? 4.751 2.214 70.489 1.00 53.25 389 LYS B O 1
ATOM 2318 N N . GLN B 1 135 ? 4.391 3.011 72.564 1.00 54.64 390 GLN B N 1
ATOM 2319 C CA . GLN B 1 135 ? 4.052 4.341 72.068 1.00 56.88 390 GLN B CA 1
ATOM 2320 C C . GLN B 1 135 ? 5.241 4.977 71.355 1.00 60.12 390 GLN B C 1
ATOM 2321 O O . GLN B 1 135 ? 5.096 5.542 70.263 1.00 53.23 390 GLN B O 1
ATOM 2327 N N . LEU B 1 136 ? 6.431 4.881 71.955 1.00 44.33 391 LEU B N 1
ATOM 2328 C CA . LEU B 1 136 ? 7.617 5.467 71.339 1.00 44.35 391 LEU B CA 1
ATOM 2329 C C . LEU B 1 136 ? 7.954 4.780 70.020 1.00 47.74 391 LEU B C 1
ATOM 2330 O O . LEU B 1 136 ? 8.367 5.438 69.059 1.00 48.23 391 LEU B O 1
ATOM 2335 N N . GLU B 1 137 ? 7.771 3.460 69.952 1.00 41.31 392 GLU B N 1
ATOM 2336 C CA . GLU B 1 137 ? 8.051 2.731 68.719 1.00 46.94 392 GLU B CA 1
ATOM 2337 C C . GLU B 1 137 ? 7.089 3.143 67.611 1.00 55.64 392 GLU B C 1
ATOM 2338 O O . GLU B 1 137 ? 7.499 3.368 66.462 1.00 48.93 392 GLU B O 1
ATOM 2344 N N . GLU B 1 138 ? 5.798 3.243 67.944 1.00 51.34 393 GLU B N 1
ATOM 2345 C CA . GLU B 1 138 ? 4.813 3.709 66.973 1.00 62.05 393 GLU B CA 1
ATOM 2346 C C . GLU B 1 138 ? 5.165 5.100 66.467 1.00 56.37 393 GLU B C 1
ATOM 2347 O O . GLU B 1 138 ? 5.132 5.361 65.258 1.00 62.80 393 GLU B O 1
ATOM 2353 N N . GLU B 1 139 ? 5.520 6.007 67.381 1.00 52.70 394 GLU B N 1
ATOM 2354 C CA . GLU B 1 139 ? 5.828 7.377 66.980 1.00 50.35 394 GLU B CA 1
ATOM 2355 C C . GLU B 1 139 ? 7.078 7.434 66.109 1.00 59.92 394 GLU B C 1
ATOM 2356 O O . GLU B 1 139 ? 7.127 8.190 65.132 1.00 62.87 394 GLU B O 1
ATOM 2362 N N . ALA B 1 140 ? 8.093 6.633 66.438 1.00 43.75 395 ALA B N 1
ATOM 2363 C CA . ALA B 1 140 ? 9.318 6.623 65.645 1.00 47.98 395 ALA B CA 1
ATOM 2364 C C . ALA B 1 140 ? 9.051 6.122 64.232 1.00 49.12 395 ALA B C 1
ATOM 2365 O O . ALA B 1 140 ? 9.486 6.737 63.246 1.00 43.88 395 ALA B O 1
ATOM 2367 N N . HIS B 1 141 ? 8.337 4.998 64.113 1.00 50.44 396 HIS B N 1
ATOM 2368 C CA . HIS B 1 141 ? 8.031 4.469 62.789 1.00 55.12 396 HIS B CA 1
ATOM 2369 C C . HIS B 1 141 ? 7.166 5.440 61.996 1.00 50.70 396 HIS B C 1
ATOM 2370 O O . HIS B 1 141 ? 7.367 5.615 60.787 1.00 57.37 396 HIS B O 1
ATOM 2377 N N . SER B 1 142 ? 6.219 6.106 62.663 1.00 61.31 397 SER B N 1
ATOM 2378 C CA . SER B 1 142 ? 5.363 7.057 61.963 1.00 63.96 397 SER B CA 1
ATOM 2379 C C . SER B 1 142 ? 6.153 8.267 61.484 1.00 56.10 397 SER B C 1
ATOM 2380 O O . SER B 1 142 ? 5.901 8.781 60.392 1.00 70.69 397 SER B O 1
ATOM 2383 N N . LYS B 1 143 ? 7.123 8.731 62.275 1.00 61.90 398 LYS B N 1
ATOM 2384 C CA . LYS B 1 143 ? 7.904 9.893 61.861 1.00 56.84 398 LYS B CA 1
ATOM 2385 C C . LYS B 1 143 ? 8.846 9.546 60.711 1.00 64.47 398 LYS B C 1
ATOM 2386 O O . LYS B 1 143 ? 9.056 10.360 59.799 1.00 72.77 398 LYS B O 1
ATOM 2392 N N . LEU B 1 144 ? 9.416 8.336 60.729 1.00 60.82 399 LEU B N 1
ATOM 2393 C CA . LEU B 1 144 ? 10.225 7.900 59.594 1.00 62.38 399 LEU B CA 1
ATOM 2394 C C . LEU B 1 144 ? 9.374 7.773 58.334 1.00 76.10 399 LEU B C 1
ATOM 2395 O O . LEU B 1 144 ? 9.795 8.187 57.243 1.00 65.61 399 LEU B O 1
ATOM 2400 N N . LYS B 1 145 ? 8.171 7.205 58.466 1.00 73.75 400 LYS B N 1
ATOM 2401 C CA . LYS B 1 145 ? 7.251 7.151 57.335 1.00 76.78 400 LYS B CA 1
ATOM 2402 C C . LYS B 1 145 ? 6.898 8.551 56.850 1.00 81.33 400 LYS B C 1
ATOM 2403 O O . LYS B 1 145 ? 6.760 8.784 55.645 1.00 109.07 400 LYS B O 1
ATOM 2409 N N . GLN B 1 146 ? 6.770 9.500 57.779 1.00 75.17 401 GLN B N 1
ATOM 2410 C CA . GLN B 1 146 ? 6.439 10.873 57.419 1.00 75.91 401 GLN B CA 1
ATOM 2411 C C . GLN B 1 146 ? 7.537 11.503 56.575 1.00 81.15 401 GLN B C 1
ATOM 2412 O O . GLN B 1 146 ? 7.262 12.119 55.537 1.00 91.24 401 GLN B O 1
ATOM 2418 N N . VAL B 1 147 ? 8.792 11.366 57.006 1.00 66.30 402 VAL B N 1
ATOM 2419 C CA . VAL B 1 147 ? 9.867 12.004 56.248 1.00 82.21 402 VAL B CA 1
ATOM 2420 C C . VAL B 1 147 ? 10.058 11.308 54.904 1.00 104.74 402 VAL B C 1
ATOM 2421 O O . VAL B 1 147 ? 10.316 11.964 53.884 1.00 75.21 402 VAL B O 1
ATOM 2425 N N . VAL B 1 148 ? 9.887 9.982 54.862 1.00 117.73 403 VAL B N 1
ATOM 2426 C CA . VAL B 1 148 ? 10.016 9.275 53.590 1.00 87.65 403 VAL B CA 1
ATOM 2427 C C . VAL B 1 148 ? 8.904 9.686 52.626 1.00 90.01 403 VAL B C 1
ATOM 2428 O O . VAL B 1 148 ? 9.147 9.892 51.430 1.00 89.09 403 VAL B O 1
ATOM 2432 N N . GLU B 1 149 ? 7.674 9.836 53.129 1.00 96.71 404 GLU B N 1
ATOM 2433 C CA . GLU B 1 149 ? 6.573 10.290 52.284 1.00 101.59 404 GLU B CA 1
ATOM 2434 C C . GLU B 1 149 ? 6.825 11.697 51.760 1.00 103.02 404 GLU B C 1
ATOM 2435 O O . GLU B 1 149 ? 6.674 11.963 50.561 1.00 106.57 404 GLU B O 1
ATOM 2441 N N . ASP B 1 150 ? 7.195 12.620 52.653 1.00 94.98 405 ASP B N 1
ATOM 2442 C CA . ASP B 1 150 ? 7.432 13.997 52.232 1.00 97.41 405 ASP B CA 1
ATOM 2443 C C . ASP B 1 150 ? 8.544 14.072 51.195 1.00 103.15 405 ASP B C 1
ATOM 2444 O O . ASP B 1 150 ? 8.480 14.884 50.264 1.00 106.22 405 ASP B O 1
ATOM 2449 N N . PHE B 1 151 ? 9.568 13.223 51.327 1.00 95.94 406 PHE B N 1
ATOM 2450 C CA . PHE B 1 151 ? 10.615 13.198 50.312 1.00 94.09 406 PHE B CA 1
ATOM 2451 C C . PHE B 1 151 ? 10.089 12.648 48.991 1.00 92.83 406 PHE B C 1
ATOM 2452 O O . PHE B 1 151 ? 10.387 13.197 47.924 1.00 90.78 406 PHE B O 1
ATOM 2460 N N . ARG B 1 152 ? 9.318 11.558 49.040 1.00 95.37 407 ARG B N 1
ATOM 2461 C CA . ARG B 1 152 ? 8.778 10.973 47.818 1.00 98.06 407 ARG B CA 1
ATOM 2462 C C . ARG B 1 152 ? 7.802 11.905 47.112 1.00 123.57 407 ARG B C 1
ATOM 2463 O O . ARG B 1 152 ? 7.582 11.753 45.906 1.00 100.77 407 ARG B O 1
ATOM 2471 N N . LYS B 1 153 ? 7.212 12.862 47.832 1.00 104.13 408 LYS B N 1
ATOM 2472 C CA . LYS B 1 153 ? 6.245 13.761 47.210 1.00 109.24 408 LYS B CA 1
ATOM 2473 C C . LYS B 1 153 ? 6.915 14.871 46.411 1.00 111.47 408 LYS B C 1
ATOM 2474 O O . LYS B 1 153 ? 6.320 15.382 45.456 1.00 114.57 408 LYS B O 1
ATOM 2480 N N . LYS B 1 154 ? 8.137 15.251 46.775 1.00 102.90 409 LYS B N 1
ATOM 2481 C CA . LYS B 1 154 ? 8.863 16.301 46.064 1.00 104.45 409 LYS B CA 1
ATOM 2482 C C . LYS B 1 154 ? 9.098 15.926 44.604 1.00 104.09 409 LYS B C 1
ATOM 2483 O O . LYS B 1 154 ? 9.897 15.043 44.300 1.00 97.98 409 LYS B O 1
#

InterPro domains:
  IPR003599 Immunoglobulin domain subtype [SM00409] (442-534)
  IPR005877 YSIRK Gram-positive signal peptide [PF04650] (7-32)
  IPR005877 YSIRK Gram-positive signal peptide [TIGR01168] (1-39)
  IPR007756 RICH domain [PF05062] (740-820)
  IPR013783 Immunoglobulin-like fold [G3DSA:2.60.40.10] (423-541)
  IPR019931 LPXTG cell wall anchor motif [PF00746] (1125-1163)
  IPR019931 LPXTG cell wall anchor motif [PS50847] (1132-1164)
  IPR031792 Surface antigen, GAG-binding domain [PF16828] (568-722)
  IPR036179 Immunoglobulin-like domain superfamily [SSF48726] (436-535)
  IPR038183 RICH domain superfamily [G3DSA:1.20.81.20] (331-408)
  IPR038183 RICH domain superfamily [G3DSA:1.20.81.20] (737-820)
  IPR038349 Surface antigen, GAG-binding domain superfamily [G3DSA:1.20.140.130] (568-727)
  IPR061323 IgA Fc-binding protein BAC [NF038253] (1-903)

Foldseek 3Di:
DVCPVVVVVVVVVVVVVVVVVVVVVVLVVVLVVVLVVLVVVLVVQLVPDPDPVSNVVSVVVSVVVNVVSVVCSVVVVVVVVVVVVVVVVVVVVVVVVVVVVVVLVVVLVVVLVVLVVVLVVVLVPDDDDVSNVVSVVVSVVVNVVSVVVSVVD/DVVVVVVVVVVVVVVVVVVVVVVVVLVVVLVVVLVVLVVVLVVQLVVDDDPVSNVVSVVVSVVVNVVSVVCSVVVVVVVVVVVVVVVVVVVVVVVVVVVVVVLVVVLVVVLVVLVVVLVVQLVVDDDDVSNVVSVVVSVVVNVVSVVVSVVD

B-factor: mean 60.96, std 18.94, range [28.28, 127.6]